Protein AF-W1TZ31-F1 (afdb_monomer)

Organism: NCBI:txid1403946

Secondary structure (DSSP, 8-state):
-HHHHHHHHHHHHHHHHHHTT--SEEETTT-SBPPHHHHHHHHHHHTT-TTS----SEEEPPHHHHHHHHHHHHHHHHHHHHHHHHHHHHHHHHHHHHHHHHHHHHHHHHHHHHHHHHHHHHHHHHHHHHHHHHHHHHHHHHHHHHHHHHHHHHHHHHHHHHHHHHHHHHHHHHHHHHHHH---EE-SSSEE--HHHHHHHHHHHHHHHHHHHHHHHHHHHHHHHHHHHHHHHHHHHHHHHHHHHHHHHHHHHHHHHHHHHHHHHHHHHHHHHHHHHS-HHHHHHHHHHHHHHHHHHHHHHHTTS-------

Radius of gyration: 62.82 Å; Cα contacts (8 Å, |Δi|>4): 66; chains: 1; bounding box: 145×51×184 Å

Foldseek 3Di:
DVVVVVVVVLVVLVVVLVVVVQAQKAFPVVRGRDDPVLVVCCVVVVVVPVPDPDDRRMDGDDPVSSVVVVVVVVVVVVVVVVVVVVVVVVVVVVVVVVVVVVVVVVVVVVVVVVVVVVVVVVVVVVVVVVVVVVVVVVVVVVVVVVVVVVVVVVVVVVVVVVVVVVVLVVLVVVLVVCVVPDPFDDDPPDGDDDVVSVVSVVVSVVVVVVVVVVVVVVVVVVVVVVVVVVVVVVVVVVVVVVVVVVVVVVVVVVVVVVVVVVVVVVVVVVVVVVCVVAPPVNVVVVVVVVVVVVVVVVVVVVVPPPPPDDDD

Solvent-accessible surface area (backbone atoms only — not comparable to full-atom values): 17233 Å² total; per-residue (Å²): 112,68,67,59,54,51,49,55,50,52,53,51,51,51,50,54,42,43,77,72,64,36,58,67,37,23,24,67,84,81,71,41,70,50,49,74,68,58,48,50,54,44,61,66,47,52,74,76,43,80,90,51,98,71,84,68,63,56,42,76,44,49,72,68,57,37,50,53,48,48,54,52,51,52,50,50,52,51,53,50,49,54,52,49,51,56,51,49,52,52,50,52,53,52,49,53,49,53,53,50,52,50,50,51,52,52,51,54,51,52,51,52,51,52,52,53,53,53,52,52,52,49,51,53,51,52,54,52,50,50,51,52,50,52,53,49,50,56,51,50,53,49,55,49,52,53,53,51,51,52,51,52,52,51,51,53,54,54,52,54,50,60,53,56,51,52,56,50,51,49,54,51,48,53,54,47,53,51,59,74,67,52,78,61,50,76,62,82,101,44,76,46,77,58,70,66,58,54,51,53,50,52,51,50,50,52,58,48,50,56,50,50,52,53,51,51,54,50,49,51,52,50,51,54,52,50,51,52,50,50,53,52,47,53,53,50,53,54,52,47,55,52,50,52,53,52,49,53,51,52,52,53,49,52,52,50,55,54,50,52,52,51,52,51,50,52,55,47,50,54,48,52,55,45,48,74,76,48,44,73,68,54,53,50,51,48,51,52,50,50,48,53,52,48,52,50,51,52,52,51,55,63,72,64,58,79,78,76,78,84,82,130

Mean predicted aligned error: 20.11 Å

Structure (mmCIF, N/CA/C/O backbone):
data_AF-W1TZ31-F1
#
_entry.id   AF-W1TZ31-F1
#
loop_
_atom_site.group_PDB
_atom_site.id
_atom_site.type_symbol
_atom_site.label_atom_id
_atom_site.label_alt_id
_atom_site.label_comp_id
_atom_site.label_asym_id
_atom_site.label_entity_id
_atom_site.label_seq_id
_atom_site.pdbx_PDB_ins_code
_atom_site.Cartn_x
_atom_site.Cartn_y
_atom_site.Cartn_z
_atom_site.occupancy
_atom_site.B_iso_or_equiv
_atom_site.auth_seq_id
_atom_site.auth_comp_id
_atom_site.auth_asym_id
_atom_site.auth_atom_id
_atom_site.pdbx_PDB_model_num
ATOM 1 N N . VAL A 1 1 ? 47.795 -3.425 -88.143 1.00 58.97 1 VAL A N 1
ATOM 2 C CA . VAL A 1 1 ? 47.412 -4.409 -87.091 1.00 58.97 1 VAL A CA 1
ATOM 3 C C . VAL A 1 1 ? 47.369 -3.773 -85.703 1.00 58.97 1 VAL A C 1
ATOM 5 O O . VAL A 1 1 ? 46.415 -4.048 -84.990 1.00 58.97 1 VAL A O 1
ATOM 8 N N . ALA A 1 2 ? 48.337 -2.927 -85.321 1.00 63.62 2 ALA A N 1
ATOM 9 C CA . ALA A 1 2 ? 48.325 -2.222 -84.031 1.00 63.62 2 ALA A CA 1
ATOM 10 C C . ALA A 1 2 ? 47.106 -1.285 -83.868 1.00 63.62 2 ALA A C 1
ATOM 12 O O . ALA A 1 2 ? 46.327 -1.482 -82.942 1.00 63.62 2 ALA A O 1
ATOM 13 N N . ASP A 1 3 ? 46.848 -0.404 -84.839 1.00 68.69 3 ASP A N 1
ATOM 14 C CA . ASP A 1 3 ? 45.728 0.558 -84.786 1.00 68.69 3 ASP A CA 1
ATOM 15 C C . ASP A 1 3 ? 44.342 -0.101 -84.706 1.00 68.69 3 ASP A C 1
ATOM 17 O O . ASP A 1 3 ? 43.436 0.398 -84.044 1.00 68.69 3 ASP A O 1
ATOM 21 N N . TYR A 1 4 ? 44.169 -1.262 -85.346 1.00 67.75 4 TYR A N 1
ATOM 22 C CA . TYR A 1 4 ? 42.907 -2.006 -85.302 1.00 67.75 4 TYR A CA 1
ATOM 23 C C . TYR A 1 4 ? 42.652 -2.609 -83.915 1.00 67.75 4 TYR A C 1
ATOM 25 O O . TYR A 1 4 ? 41.527 -2.590 -83.423 1.00 67.75 4 TYR A O 1
ATOM 33 N N . LYS A 1 5 ? 43.703 -3.112 -83.254 1.00 71.69 5 LYS A N 1
ATOM 34 C CA . LYS A 1 5 ? 43.605 -3.634 -81.885 1.00 71.69 5 LYS A CA 1
ATOM 35 C C . LYS A 1 5 ? 43.330 -2.518 -80.877 1.00 71.69 5 LYS A C 1
ATOM 37 O O . LYS A 1 5 ? 42.547 -2.720 -79.957 1.00 71.69 5 LYS A O 1
ATOM 42 N N . GLU A 1 6 ? 43.929 -1.346 -81.072 1.00 78.75 6 GLU A N 1
ATOM 43 C CA . GLU A 1 6 ? 43.689 -0.169 -80.232 1.00 78.75 6 GLU A CA 1
ATOM 44 C C . GLU A 1 6 ? 42.254 0.357 -80.381 1.00 78.75 6 GLU A C 1
ATOM 46 O O . GLU A 1 6 ? 41.603 0.663 -79.382 1.00 78.75 6 GLU A O 1
ATOM 51 N N . LYS A 1 7 ? 41.724 0.395 -81.610 1.00 78.25 7 LYS A N 1
ATOM 52 C CA . LYS A 1 7 ? 40.334 0.786 -81.874 1.00 78.25 7 LYS A CA 1
ATOM 53 C C . LYS A 1 7 ? 39.330 -0.178 -81.234 1.00 78.25 7 LYS A C 1
ATOM 55 O O . LYS A 1 7 ? 38.465 0.272 -80.489 1.00 78.25 7 LYS A O 1
ATOM 60 N N . MET A 1 8 ? 39.505 -1.486 -81.440 1.00 75.75 8 MET A N 1
ATOM 61 C CA . MET A 1 8 ? 38.669 -2.516 -80.805 1.00 75.75 8 MET A CA 1
ATOM 62 C C . MET A 1 8 ? 38.723 -2.440 -79.270 1.00 75.75 8 MET A C 1
ATOM 64 O O . MET A 1 8 ? 37.705 -2.612 -78.608 1.00 75.75 8 MET A O 1
ATOM 68 N N . GLY A 1 9 ? 39.896 -2.147 -78.693 1.00 81.81 9 GLY A N 1
ATOM 69 C CA . GLY A 1 9 ? 40.050 -1.965 -77.246 1.00 81.81 9 GLY A CA 1
ATOM 70 C C . GLY A 1 9 ? 39.328 -0.725 -76.707 1.00 81.81 9 GLY A C 1
ATOM 71 O O . GLY A 1 9 ? 38.698 -0.794 -75.655 1.00 81.81 9 GLY A O 1
ATOM 72 N N . ARG A 1 10 ? 39.366 0.399 -77.436 1.00 82.12 10 ARG A N 1
ATOM 73 C CA . ARG A 1 10 ? 38.612 1.614 -77.076 1.00 82.12 10 ARG A CA 1
ATOM 74 C C . ARG A 1 10 ? 37.101 1.412 -77.168 1.00 82.12 10 ARG A C 1
ATOM 76 O O . ARG A 1 10 ? 36.379 1.911 -76.311 1.00 82.12 10 ARG A O 1
ATOM 83 N N . GLU A 1 11 ? 36.629 0.696 -78.185 1.00 82.69 11 GLU A N 1
ATOM 84 C CA . GLU A 1 11 ? 35.207 0.372 -78.351 1.00 82.69 11 GLU A CA 1
ATOM 85 C C . GLU A 1 11 ? 34.705 -0.545 -77.227 1.00 82.69 11 GLU A C 1
ATOM 87 O O . GLU A 1 11 ? 33.665 -0.261 -76.637 1.00 82.69 11 GLU A O 1
ATOM 92 N N . ALA A 1 12 ? 35.482 -1.569 -76.854 1.00 86.38 12 ALA A N 1
ATOM 93 C CA . ALA A 1 12 ? 35.160 -2.440 -75.722 1.00 86.38 12 ALA A CA 1
ATOM 94 C C . ALA A 1 12 ? 35.088 -1.668 -74.390 1.00 86.38 12 ALA A C 1
ATOM 96 O O . ALA A 1 12 ? 34.109 -1.797 -73.661 1.00 86.38 12 ALA A O 1
ATOM 97 N N . LEU A 1 13 ? 36.070 -0.803 -74.104 1.00 86.19 13 LEU A N 1
ATOM 98 C CA . LEU A 1 13 ? 36.073 0.035 -72.895 1.00 86.19 13 LEU A CA 1
ATOM 99 C C . LEU A 1 13 ? 34.903 1.027 -72.853 1.00 86.19 13 LEU A C 1
ATOM 101 O O . LEU A 1 13 ? 34.319 1.256 -71.797 1.00 86.19 13 LEU A O 1
ATOM 105 N N . ASN A 1 14 ? 34.543 1.619 -73.995 1.00 86.69 14 ASN A N 1
ATOM 106 C CA . ASN A 1 14 ? 33.366 2.484 -74.081 1.00 86.69 14 ASN A CA 1
ATOM 107 C C . ASN A 1 14 ? 32.078 1.719 -73.755 1.00 86.69 14 ASN A C 1
ATOM 109 O O . ASN A 1 14 ? 31.213 2.271 -73.074 1.00 86.69 14 ASN A O 1
ATOM 113 N N . GLN A 1 15 ? 31.959 0.474 -74.224 1.00 87.31 15 GLN A N 1
ATOM 114 C CA . GLN A 1 15 ? 30.797 -0.362 -73.941 1.00 87.31 15 GLN A CA 1
ATOM 115 C C . GLN A 1 15 ? 30.715 -0.732 -72.455 1.00 87.31 15 GLN A C 1
ATOM 117 O O . GLN A 1 15 ? 29.661 -0.564 -71.854 1.00 87.31 15 GLN A O 1
ATOM 122 N N . GLU A 1 16 ? 31.827 -1.124 -71.831 1.00 89.50 16 GLU A N 1
ATOM 123 C CA . GLU A 1 16 ? 31.856 -1.413 -70.390 1.00 89.50 16 GLU A CA 1
ATOM 124 C C . GLU A 1 16 ? 31.465 -0.190 -69.544 1.00 89.50 16 GLU A C 1
ATOM 126 O O . GLU A 1 16 ? 30.699 -0.307 -68.590 1.00 89.50 16 GLU A O 1
ATOM 131 N N . LEU A 1 17 ? 31.940 1.010 -69.901 1.00 88.19 17 LEU A N 1
ATOM 132 C CA . LEU A 1 17 ? 31.561 2.239 -69.196 1.00 88.19 17 LEU A CA 1
ATOM 133 C C . LEU A 1 17 ? 30.071 2.565 -69.360 1.00 88.19 17 LEU A C 1
ATOM 135 O O . LEU A 1 17 ? 29.445 3.024 -68.406 1.00 88.19 17 LEU A O 1
ATOM 139 N N . LEU A 1 18 ? 29.497 2.332 -70.544 1.00 88.69 18 LEU A N 1
ATOM 140 C CA . LEU A 1 18 ? 28.055 2.471 -70.776 1.00 88.69 18 LEU A CA 1
ATOM 141 C C . LEU A 1 18 ? 27.247 1.499 -69.912 1.00 88.69 18 LEU A C 1
ATOM 143 O O . LEU A 1 18 ? 26.258 1.914 -69.310 1.00 88.69 18 LEU A O 1
ATOM 147 N N . ASP A 1 19 ? 27.687 0.246 -69.812 1.00 89.75 19 ASP A N 1
ATOM 148 C CA . ASP A 1 19 ? 27.030 -0.781 -68.997 1.00 89.75 19 ASP A CA 1
ATOM 149 C C . ASP A 1 19 ? 27.089 -0.440 -67.494 1.00 89.75 19 ASP A C 1
ATOM 151 O O . ASP A 1 19 ? 26.175 -0.766 -66.737 1.00 89.75 19 ASP A O 1
ATOM 155 N N . LEU A 1 20 ? 28.125 0.292 -67.064 1.00 86.25 20 LEU A N 1
ATOM 156 C CA . LEU A 1 20 ? 28.245 0.876 -65.720 1.00 86.25 20 LEU A CA 1
ATOM 157 C C . LEU A 1 20 ? 27.413 2.159 -65.522 1.00 86.25 20 LEU A C 1
ATOM 159 O O . LEU A 1 20 ? 27.470 2.772 -64.455 1.00 86.25 20 LEU A O 1
ATOM 163 N N . GLY A 1 21 ? 26.642 2.576 -66.528 1.00 87.94 21 GLY A N 1
ATOM 164 C CA . GLY A 1 21 ? 25.752 3.735 -66.470 1.00 87.94 21 GLY A CA 1
ATOM 165 C C . GLY A 1 21 ? 26.397 5.065 -66.864 1.00 87.94 21 GLY A C 1
ATOM 166 O O . GLY A 1 21 ? 25.789 6.113 -66.639 1.00 87.94 21 GLY A O 1
ATOM 167 N N . ALA A 1 22 ? 27.600 5.063 -67.453 1.00 90.62 22 ALA A N 1
ATOM 168 C CA . ALA A 1 22 ? 28.222 6.296 -67.928 1.00 90.62 22 ALA A CA 1
ATOM 169 C C . ALA A 1 22 ? 27.392 6.947 -69.049 1.00 90.62 22 ALA A C 1
ATOM 171 O O . ALA A 1 22 ? 26.835 6.255 -69.906 1.00 90.62 22 ALA A O 1
ATOM 172 N N . PRO A 1 23 ? 27.335 8.287 -69.108 1.00 91.50 23 PRO A N 1
ATOM 173 C CA . PRO A 1 23 ? 26.461 8.992 -70.033 1.00 91.50 23 PRO A CA 1
ATOM 174 C C . PRO A 1 23 ? 26.853 8.740 -71.486 1.00 91.50 23 PRO A C 1
ATOM 176 O O . PRO A 1 23 ? 28.010 8.907 -71.874 1.00 91.50 23 PRO A O 1
ATOM 179 N N . LYS A 1 24 ? 25.868 8.358 -72.308 1.00 89.12 24 LYS A N 1
ATOM 180 C CA . LYS A 1 24 ? 26.063 8.139 -73.747 1.00 89.12 24 LYS A CA 1
ATOM 181 C C . LYS A 1 24 ? 26.303 9.447 -74.501 1.00 89.12 24 LYS A C 1
ATOM 183 O O . LYS A 1 24 ? 27.185 9.510 -75.359 1.00 89.12 24 LYS A O 1
ATOM 188 N N . TYR A 1 25 ? 25.556 10.484 -74.135 1.00 90.12 25 TYR A N 1
ATOM 189 C CA . TYR A 1 25 ? 25.618 11.803 -74.750 1.00 90.12 25 TYR A CA 1
ATOM 190 C C . TYR A 1 25 ? 26.054 12.870 -73.745 1.00 90.12 25 TYR A C 1
ATOM 192 O O . TYR A 1 25 ? 25.809 12.773 -72.540 1.00 90.12 25 TYR A O 1
ATOM 200 N N . TRP A 1 26 ? 26.706 13.901 -74.264 1.00 89.12 26 TRP A N 1
ATOM 201 C CA . TRP A 1 26 ? 27.300 14.993 -73.513 1.00 89.12 26 TRP A CA 1
ATOM 202 C C . TRP A 1 26 ? 26.866 16.331 -74.097 1.00 89.12 26 TRP A C 1
ATOM 204 O O . TRP A 1 26 ? 26.874 16.513 -75.317 1.00 89.12 26 TRP A O 1
ATOM 214 N N . HIS A 1 27 ? 26.519 17.279 -73.231 1.00 89.88 27 HIS A N 1
ATOM 215 C CA . HIS A 1 27 ? 26.157 18.628 -73.643 1.00 89.88 27 HIS A CA 1
ATOM 216 C C . HIS A 1 27 ? 27.417 19.405 -74.046 1.00 89.88 27 HIS A C 1
ATOM 218 O O . HIS A 1 27 ? 28.366 19.528 -73.267 1.00 89.88 27 HIS A O 1
ATOM 224 N N . THR A 1 28 ? 27.440 19.944 -75.264 1.00 83.06 28 THR A N 1
ATOM 225 C CA . THR A 1 28 ? 28.634 20.575 -75.852 1.00 83.06 28 THR A CA 1
ATOM 226 C C . THR A 1 28 ? 28.984 21.898 -75.175 1.00 83.06 28 THR A C 1
ATOM 228 O O . THR A 1 28 ? 30.152 22.135 -74.870 1.00 83.06 28 THR A O 1
ATOM 231 N N . GLU A 1 29 ? 27.979 22.732 -74.893 1.00 83.25 29 GLU A N 1
ATOM 232 C CA . GLU A 1 29 ? 28.167 24.053 -74.270 1.00 83.25 29 GLU A CA 1
ATOM 233 C C . GLU A 1 29 ? 28.357 23.961 -72.747 1.00 83.25 29 GLU A C 1
ATOM 235 O O . GLU A 1 29 ? 29.351 24.445 -72.212 1.00 83.25 29 GLU A O 1
ATOM 240 N N . GLU A 1 30 ? 27.440 23.285 -72.049 1.00 85.06 30 GLU A N 1
ATOM 241 C CA . GLU A 1 30 ? 27.435 23.184 -70.583 1.00 85.06 30 GLU A CA 1
ATOM 242 C C . GLU A 1 30 ? 28.432 22.160 -70.016 1.00 85.06 30 GLU A C 1
ATOM 244 O O . GLU A 1 30 ? 28.613 22.082 -68.803 1.00 85.06 30 GLU A O 1
ATOM 249 N N . ARG A 1 31 ? 29.101 21.383 -70.882 1.00 84.81 31 ARG A N 1
ATOM 250 C CA . ARG A 1 31 ? 30.130 20.392 -70.519 1.00 84.81 31 ARG A CA 1
ATOM 251 C C . ARG A 1 31 ? 29.701 19.456 -69.380 1.00 84.81 31 ARG A C 1
ATOM 253 O O . ARG A 1 31 ? 30.468 19.208 -68.450 1.00 84.81 31 ARG A O 1
ATOM 260 N N . ARG A 1 32 ? 28.490 18.917 -69.484 1.00 88.31 32 ARG A N 1
ATOM 261 C CA . ARG A 1 32 ? 27.893 17.979 -68.525 1.00 88.31 32 ARG A CA 1
ATOM 262 C C . ARG A 1 32 ? 27.233 16.798 -69.247 1.00 88.31 32 ARG A C 1
ATOM 264 O O . ARG A 1 32 ? 26.979 16.902 -70.452 1.00 88.31 32 ARG A O 1
ATOM 271 N N . PRO A 1 33 ? 26.887 15.713 -68.534 1.00 90.06 33 PRO A N 1
ATOM 272 C CA . PRO A 1 33 ? 26.008 14.680 -69.072 1.00 90.06 33 PRO A CA 1
ATOM 273 C C . PRO A 1 33 ? 24.708 15.282 -69.626 1.00 90.06 33 PRO A C 1
ATOM 275 O O . PRO A 1 33 ? 24.128 16.185 -69.009 1.00 90.06 33 PRO A O 1
ATOM 278 N N . ALA A 1 34 ? 24.254 14.794 -70.782 1.00 88.19 34 ALA A N 1
ATOM 279 C CA . ALA A 1 34 ? 22.952 15.178 -71.322 1.00 88.19 34 ALA A CA 1
ATOM 280 C C . ALA A 1 34 ? 21.826 14.603 -70.444 1.00 88.19 34 ALA A C 1
ATOM 282 O O . ALA A 1 34 ? 21.916 13.478 -69.949 1.00 88.19 34 ALA A O 1
ATOM 283 N N . THR A 1 35 ? 20.774 15.385 -70.229 1.00 86.88 35 THR A N 1
ATOM 284 C CA . THR A 1 35 ? 19.583 14.940 -69.497 1.00 86.88 35 THR A CA 1
ATOM 285 C C . THR A 1 35 ? 18.720 14.030 -70.363 1.00 86.88 35 THR A C 1
ATOM 287 O O . THR A 1 35 ? 18.784 14.074 -71.587 1.00 86.88 35 THR A O 1
ATOM 290 N N . ILE A 1 36 ? 17.857 13.235 -69.728 1.00 84.12 36 ILE A N 1
ATOM 291 C CA . ILE A 1 36 ? 16.953 12.308 -70.427 1.00 84.12 36 ILE A CA 1
ATOM 292 C C . ILE A 1 36 ? 16.077 13.042 -71.461 1.00 84.12 36 ILE A C 1
ATOM 294 O O . ILE A 1 36 ? 15.882 12.530 -72.555 1.00 84.12 36 ILE A O 1
ATOM 298 N N . SER A 1 37 ? 15.612 14.260 -71.151 1.00 82.25 37 SER A N 1
ATOM 299 C CA . SER A 1 37 ? 14.816 15.071 -72.086 1.00 82.25 37 SER A CA 1
ATOM 300 C C . SER A 1 37 ? 15.634 15.540 -73.294 1.00 82.25 37 SER A C 1
ATOM 302 O O . SER A 1 37 ? 15.169 15.427 -74.418 1.00 82.25 37 SER A O 1
ATOM 304 N N . GLU A 1 38 ? 16.868 16.013 -73.080 1.00 82.94 38 GLU A N 1
ATOM 305 C CA . GLU A 1 38 ? 17.756 16.456 -74.169 1.00 82.94 38 GLU A CA 1
ATOM 306 C C . GLU A 1 38 ? 18.161 15.295 -75.085 1.00 82.94 38 GLU A C 1
ATOM 308 O O . GLU A 1 38 ? 18.308 15.475 -76.292 1.00 82.94 38 GLU A O 1
ATOM 313 N N . ILE A 1 39 ? 18.349 14.104 -74.509 1.00 83.69 39 ILE A N 1
ATOM 314 C CA . ILE A 1 39 ? 18.660 12.880 -75.253 1.00 83.69 39 ILE A CA 1
ATOM 315 C C . ILE A 1 39 ? 17.475 12.478 -76.129 1.00 83.69 39 ILE A C 1
ATOM 317 O O . ILE A 1 39 ? 17.673 12.190 -77.306 1.00 83.69 39 ILE A O 1
ATOM 321 N N . GLN A 1 40 ? 16.262 12.500 -75.574 1.00 80.62 40 GLN A N 1
ATOM 322 C CA . GLN A 1 40 ? 15.045 12.169 -76.310 1.00 80.62 40 GLN A CA 1
ATOM 323 C C . GLN A 1 40 ? 14.839 13.118 -77.499 1.00 80.62 40 GLN A C 1
ATOM 325 O O . GLN A 1 40 ? 14.673 12.661 -78.626 1.00 80.62 40 GLN A O 1
ATOM 330 N N . ASP A 1 41 ? 14.966 14.430 -77.273 1.00 76.12 41 ASP A N 1
ATOM 331 C CA . ASP A 1 41 ? 14.847 15.441 -78.331 1.00 76.12 41 ASP A CA 1
ATOM 332 C C . ASP A 1 41 ? 15.906 15.249 -79.433 1.00 76.12 41 ASP A C 1
ATOM 334 O O . ASP A 1 41 ? 15.633 15.443 -80.617 1.00 76.12 41 ASP A O 1
ATOM 338 N N . TYR A 1 42 ? 17.125 14.848 -79.066 1.00 76.38 42 TYR A N 1
ATOM 339 C CA . TYR A 1 42 ? 18.204 14.585 -80.017 1.00 76.38 42 TYR A CA 1
ATOM 340 C C . TYR A 1 42 ? 17.986 13.316 -80.845 1.00 76.38 42 TYR A C 1
ATOM 342 O O . TYR A 1 42 ? 18.270 13.325 -82.040 1.00 76.38 42 TYR A O 1
ATOM 350 N N . GLU A 1 43 ? 17.482 12.236 -80.250 1.00 76.00 43 GLU A N 1
ATOM 351 C CA . GLU A 1 43 ? 17.204 10.990 -80.977 1.00 76.00 43 GLU A CA 1
ATOM 352 C C . GLU A 1 43 ? 15.972 11.137 -81.897 1.00 76.00 43 GLU A C 1
ATOM 354 O O . GLU A 1 43 ? 15.988 10.663 -83.040 1.00 76.00 43 GLU A O 1
ATOM 359 N N . ASP A 1 44 ? 14.961 11.894 -81.458 1.00 74.25 44 ASP A N 1
ATOM 360 C CA . ASP A 1 44 ? 13.741 12.167 -82.227 1.00 74.25 44 ASP A CA 1
ATOM 361 C C . ASP A 1 44 ? 13.978 13.155 -83.388 1.00 74.25 44 ASP A C 1
ATOM 363 O O . ASP A 1 44 ? 13.466 12.956 -84.490 1.00 74.25 44 ASP A O 1
ATOM 367 N N . ILE A 1 45 ? 14.781 14.209 -83.186 1.00 66.12 45 ILE A N 1
ATOM 368 C CA . ILE A 1 45 ? 15.059 15.239 -84.211 1.00 66.12 45 ILE A CA 1
ATOM 369 C C . ILE A 1 45 ? 16.273 14.861 -85.075 1.00 66.12 45 ILE A C 1
ATOM 371 O O . ILE A 1 45 ? 16.300 15.145 -86.274 1.00 66.12 45 ILE A O 1
ATOM 375 N N . GLY A 1 46 ? 17.272 14.181 -84.508 1.00 60.38 46 GLY A N 1
ATOM 376 C CA . GLY A 1 46 ? 18.486 13.757 -85.213 1.00 60.38 46 GLY A CA 1
ATOM 377 C C . GLY A 1 46 ? 18.220 12.782 -86.361 1.00 60.38 46 GLY A C 1
ATOM 378 O O . GLY A 1 46 ? 18.940 12.794 -87.357 1.00 60.38 46 GLY A O 1
ATOM 379 N N . SER A 1 47 ? 17.141 11.999 -86.277 1.00 58.47 47 SER A N 1
ATOM 380 C CA . SER A 1 47 ? 16.697 11.104 -87.354 1.00 58.47 47 SER A CA 1
ATOM 381 C C . SER A 1 47 ? 15.999 11.827 -88.521 1.00 58.47 47 SER A C 1
ATOM 383 O O . SER A 1 47 ? 15.967 11.296 -89.630 1.00 58.47 47 SER A O 1
ATOM 385 N N . LEU A 1 48 ? 15.493 13.050 -88.311 1.00 58.19 48 LEU A N 1
ATOM 386 C CA . LEU A 1 48 ? 14.762 13.845 -89.312 1.00 58.19 48 LEU A CA 1
ATOM 387 C C . LEU A 1 48 ? 15.644 14.833 -90.096 1.00 58.19 48 LEU A C 1
ATOM 389 O O . LEU A 1 48 ? 15.254 15.263 -91.180 1.00 58.19 48 LEU A O 1
ATOM 393 N N . PHE A 1 49 ? 16.821 15.192 -89.573 1.00 60.66 49 PHE A N 1
ATOM 394 C CA . PHE A 1 49 ? 17.634 16.317 -90.067 1.00 60.66 49 PHE A CA 1
ATOM 395 C C . PHE A 1 49 ? 19.093 15.956 -90.396 1.00 60.66 49 PHE A C 1
ATOM 397 O O . PHE A 1 49 ? 19.959 16.832 -90.377 1.00 60.66 49 PHE A O 1
ATOM 404 N N . ALA A 1 50 ? 19.366 14.693 -90.743 1.00 55.53 50 ALA A N 1
ATOM 405 C CA . ALA A 1 50 ? 20.714 14.180 -91.030 1.00 55.53 50 ALA A CA 1
ATOM 406 C C . ALA A 1 50 ? 21.502 14.959 -92.115 1.00 55.53 50 ALA A C 1
ATOM 408 O O . ALA A 1 50 ? 22.728 14.924 -92.094 1.00 55.53 50 ALA A O 1
ATOM 409 N N . ASP A 1 51 ? 20.815 15.693 -93.004 1.00 51.94 51 ASP A N 1
ATOM 410 C CA . ASP A 1 51 ? 21.398 16.468 -94.119 1.00 51.94 51 ASP A CA 1
ATOM 411 C C . ASP A 1 51 ? 21.288 18.005 -93.956 1.00 51.94 51 ASP A C 1
ATOM 413 O O . ASP A 1 51 ? 21.437 18.750 -94.926 1.00 51.94 51 ASP A O 1
ATOM 417 N N . SER A 1 52 ? 21.014 18.521 -92.751 1.00 52.59 52 SER A N 1
ATOM 418 C CA . SER A 1 52 ? 20.926 19.975 -92.509 1.00 52.59 52 SER A CA 1
ATOM 419 C C . SER A 1 52 ? 21.934 20.468 -91.468 1.00 52.59 52 SER A C 1
ATOM 421 O O . SER A 1 52 ? 22.221 19.757 -90.508 1.00 52.59 52 SER A O 1
ATOM 423 N N . ASP A 1 53 ? 22.433 21.702 -91.639 1.00 52.72 53 ASP A N 1
ATOM 424 C CA . ASP A 1 53 ? 23.365 22.418 -90.741 1.00 52.72 53 ASP A CA 1
ATOM 425 C C . ASP A 1 53 ? 22.713 22.807 -89.391 1.00 52.72 53 ASP A C 1
ATOM 427 O O . ASP A 1 53 ? 22.779 23.949 -88.927 1.00 52.72 53 ASP A O 1
ATOM 431 N N . VAL A 1 54 ? 22.028 21.867 -88.744 1.00 56.19 54 VAL A N 1
ATOM 432 C CA . VAL A 1 54 ? 21.479 22.041 -87.401 1.00 56.19 54 VAL A CA 1
ATOM 433 C C . VAL A 1 54 ? 22.583 21.706 -86.404 1.00 56.19 54 VAL A C 1
ATOM 435 O O . VAL A 1 54 ? 22.980 20.554 -86.232 1.00 56.19 54 VAL A O 1
ATOM 438 N N . THR A 1 55 ? 23.101 22.726 -85.723 1.00 59.19 55 THR A N 1
ATOM 439 C CA . THR A 1 55 ? 24.060 22.539 -84.632 1.00 59.19 55 THR A CA 1
ATOM 440 C C . THR A 1 55 ? 23.349 21.931 -83.428 1.00 59.19 55 THR A C 1
ATOM 442 O O . THR A 1 55 ? 22.668 22.631 -82.675 1.00 59.19 55 THR A O 1
ATOM 445 N N . PHE A 1 56 ? 23.500 20.623 -83.237 1.00 67.06 56 PHE A N 1
ATOM 446 C CA . PHE A 1 56 ? 23.003 19.954 -82.042 1.00 67.06 56 PHE A CA 1
ATOM 447 C C . PHE A 1 56 ? 23.814 20.369 -80.809 1.00 67.06 56 PHE A C 1
ATOM 449 O O . PHE A 1 56 ? 25.046 20.406 -80.819 1.00 67.06 56 PHE A O 1
ATOM 456 N N . LYS A 1 57 ? 23.105 20.667 -79.717 1.00 79.75 57 LYS A N 1
ATOM 457 C CA . LYS A 1 57 ? 23.702 21.055 -78.427 1.00 79.75 57 LYS A CA 1
ATOM 458 C C . LYS A 1 57 ? 24.280 19.877 -77.642 1.00 79.75 57 LYS A C 1
ATOM 460 O O . LYS A 1 57 ? 24.918 20.072 -76.609 1.00 79.75 57 LYS A O 1
ATOM 465 N N . ILE A 1 58 ? 24.077 18.655 -78.127 1.00 84.00 58 ILE A N 1
ATOM 466 C CA . ILE A 1 58 ? 24.626 17.441 -77.533 1.00 84.00 58 ILE A CA 1
ATOM 467 C C . ILE A 1 58 ? 25.390 16.632 -78.582 1.00 84.00 58 ILE A C 1
ATOM 469 O O . ILE A 1 58 ? 25.110 16.714 -79.777 1.00 84.00 58 ILE A O 1
ATOM 473 N N . ARG A 1 59 ? 26.373 15.859 -78.124 1.00 85.88 59 ARG A N 1
ATOM 474 C CA . ARG A 1 59 ? 27.171 14.933 -78.940 1.00 85.88 59 ARG A CA 1
ATOM 475 C C . ARG A 1 59 ? 27.438 13.644 -78.178 1.00 85.88 59 ARG A C 1
ATOM 477 O O . ARG A 1 59 ? 27.214 13.592 -76.972 1.00 85.88 59 ARG A O 1
ATOM 484 N N . GLU A 1 60 ? 27.991 12.629 -78.834 1.00 85.44 60 GLU A N 1
ATOM 485 C CA . GLU A 1 60 ? 28.505 11.461 -78.114 1.00 85.44 60 GLU A CA 1
ATOM 486 C C . GLU A 1 60 ? 29.605 11.864 -77.119 1.00 85.44 60 GLU A C 1
ATOM 488 O O . GLU A 1 60 ? 30.495 12.675 -77.416 1.00 85.44 60 GLU A O 1
ATOM 493 N N . ALA A 1 61 ? 29.519 11.310 -75.909 1.00 86.69 61 ALA A N 1
ATOM 494 C CA . ALA A 1 61 ? 30.507 11.538 -74.867 1.00 86.69 61 ALA A CA 1
ATOM 495 C C . ALA A 1 61 ? 31.831 10.861 -75.239 1.00 86.69 61 ALA A C 1
ATOM 497 O O . ALA A 1 61 ? 31.863 9.673 -75.584 1.00 86.69 61 ALA A O 1
ATOM 498 N N . THR A 1 62 ? 32.932 11.604 -75.127 1.00 88.62 62 THR A N 1
ATOM 499 C CA . THR A 1 62 ? 34.272 11.046 -75.334 1.00 88.62 62 THR A CA 1
ATOM 500 C C . THR A 1 62 ? 34.648 10.101 -74.193 1.00 88.62 62 THR A C 1
ATOM 502 O O . THR A 1 62 ? 34.131 10.210 -73.080 1.00 88.62 62 THR A O 1
ATOM 505 N N . LEU A 1 63 ? 35.593 9.191 -74.448 1.00 86.88 63 LEU A N 1
ATOM 506 C CA . LEU A 1 63 ? 36.098 8.261 -73.433 1.00 86.88 63 LEU A CA 1
ATOM 507 C C . LEU A 1 63 ? 36.633 9.004 -72.188 1.00 86.88 63 LEU A C 1
ATOM 509 O O . LEU A 1 63 ? 36.358 8.607 -71.062 1.00 86.88 63 LEU A O 1
ATOM 513 N N . GLU A 1 64 ? 37.320 10.132 -72.387 1.00 88.50 64 GLU A N 1
ATOM 514 C CA . GLU A 1 64 ? 37.825 10.998 -71.311 1.00 88.50 64 GLU A CA 1
ATOM 515 C C . GLU A 1 64 ? 36.695 11.603 -70.457 1.00 88.50 64 GLU A C 1
ATOM 517 O O . GLU A 1 64 ? 36.792 11.659 -69.234 1.00 88.50 64 GLU A O 1
ATOM 522 N N . GLU A 1 65 ? 35.598 12.045 -71.079 1.00 89.62 65 GLU A N 1
ATOM 523 C CA . GLU A 1 65 ? 34.435 12.582 -70.357 1.00 89.62 65 GLU A CA 1
ATOM 524 C C . GLU A 1 65 ? 33.716 11.504 -69.548 1.00 89.62 65 GLU A C 1
ATOM 526 O O . GLU A 1 65 ? 33.265 11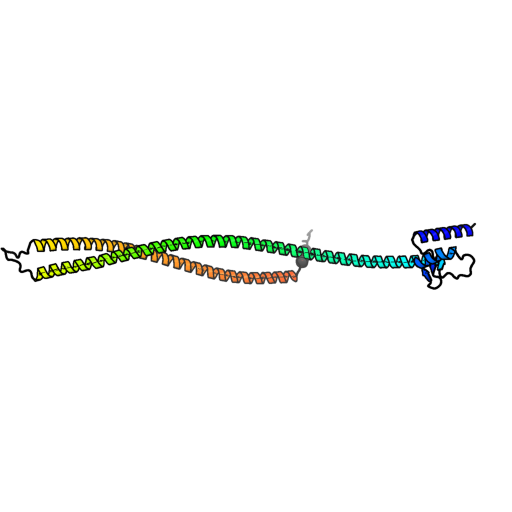.772 -68.436 1.00 89.62 65 GLU A O 1
ATOM 531 N N . ARG A 1 66 ? 33.668 10.273 -70.066 1.00 90.06 66 ARG A N 1
ATOM 532 C CA . ARG A 1 66 ? 33.116 9.118 -69.346 1.00 90.06 66 ARG A CA 1
ATOM 533 C C . ARG A 1 66 ? 33.977 8.738 -68.145 1.00 90.06 66 ARG A C 1
ATOM 535 O O . ARG A 1 66 ? 33.421 8.468 -67.086 1.00 90.06 66 ARG A O 1
ATOM 542 N N . PHE A 1 67 ? 35.305 8.777 -68.271 1.00 89.56 67 PHE A N 1
ATOM 543 C CA . PHE A 1 67 ? 36.205 8.562 -67.132 1.00 89.56 67 PHE A CA 1
ATOM 544 C C . PHE A 1 67 ? 36.084 9.667 -66.081 1.00 89.56 67 PHE A C 1
ATOM 546 O O . PHE A 1 67 ? 35.969 9.365 -64.897 1.00 89.56 67 PHE A O 1
ATOM 553 N N . LYS A 1 68 ? 36.003 10.938 -66.495 1.00 90.00 68 LYS A N 1
ATOM 554 C CA . LYS A 1 68 ? 35.747 12.048 -65.562 1.00 90.00 68 LYS A CA 1
ATOM 555 C C . LYS A 1 68 ? 34.416 11.895 -64.839 1.00 90.00 68 LYS A C 1
ATOM 557 O O . LYS A 1 68 ? 34.359 12.090 -63.629 1.00 90.00 68 LYS A O 1
ATOM 562 N N . TRP A 1 69 ? 33.361 11.522 -65.563 1.00 92.56 69 TRP A N 1
ATOM 563 C CA . TRP A 1 69 ? 32.068 11.223 -64.956 1.00 92.56 69 TRP A CA 1
ATOM 564 C C . TRP A 1 69 ? 32.174 10.070 -63.956 1.00 92.56 69 TRP A C 1
ATOM 566 O O . TRP A 1 69 ? 31.650 10.191 -62.854 1.00 92.56 69 TRP A O 1
ATOM 576 N N . LEU A 1 70 ? 32.889 8.995 -64.302 1.00 90.88 70 LEU A N 1
ATOM 577 C CA . LEU A 1 70 ? 33.088 7.845 -63.421 1.00 90.88 70 LEU A CA 1
ATOM 578 C C . LEU A 1 70 ? 33.802 8.245 -62.124 1.00 90.88 70 LEU A C 1
ATOM 580 O O . LEU A 1 70 ? 33.377 7.836 -61.045 1.00 90.88 70 LEU A O 1
ATOM 584 N N . ASP A 1 71 ? 34.848 9.066 -62.211 1.00 91.75 71 ASP A N 1
ATOM 585 C CA . ASP A 1 71 ? 35.576 9.556 -61.039 1.00 91.75 71 ASP A CA 1
ATOM 586 C C . ASP A 1 71 ? 34.693 10.437 -60.147 1.00 91.75 71 ASP A C 1
ATOM 588 O O . ASP A 1 71 ? 34.673 10.258 -58.926 1.00 91.75 71 ASP A O 1
ATOM 592 N N . THR A 1 72 ? 33.927 11.364 -60.732 1.00 91.69 72 THR A N 1
ATOM 593 C CA . THR A 1 72 ? 32.971 12.193 -59.981 1.00 91.69 72 THR A CA 1
ATOM 594 C C . THR A 1 72 ? 31.889 11.333 -59.334 1.00 91.69 72 THR A C 1
ATOM 596 O O . THR A 1 72 ? 31.691 11.420 -58.126 1.00 91.69 72 THR A O 1
ATOM 599 N N . HIS A 1 73 ? 31.264 10.434 -60.093 1.00 91.06 73 HIS A N 1
ATOM 600 C CA . HIS A 1 73 ? 30.196 9.567 -59.604 1.00 91.06 73 HIS A CA 1
ATOM 601 C C . HIS A 1 73 ? 30.678 8.632 -58.487 1.00 91.06 73 HIS A C 1
ATOM 603 O O . HIS A 1 73 ? 30.003 8.462 -57.473 1.00 91.06 73 HIS A O 1
ATOM 609 N N . ARG A 1 74 ? 31.891 8.080 -58.612 1.00 93.12 74 ARG A N 1
ATOM 610 C CA . ARG A 1 74 ? 32.529 7.283 -57.557 1.00 93.12 74 ARG A CA 1
ATOM 611 C C . ARG A 1 74 ? 32.770 8.102 -56.289 1.00 93.12 74 ARG A C 1
ATOM 613 O O . ARG A 1 74 ? 32.582 7.584 -55.188 1.00 93.12 74 ARG A O 1
ATOM 620 N N . ASN A 1 75 ? 33.213 9.351 -56.425 1.00 94.44 75 ASN A N 1
ATOM 621 C CA . ASN A 1 75 ? 33.431 10.237 -55.282 1.00 94.44 75 ASN A CA 1
ATOM 622 C C . ASN A 1 75 ? 32.111 10.624 -54.602 1.00 94.44 75 ASN A C 1
ATOM 624 O O . ASN A 1 75 ? 32.049 10.605 -53.372 1.00 94.44 75 ASN A O 1
ATOM 628 N N . ASP A 1 76 ? 31.060 10.890 -55.377 1.00 94.19 76 ASP A N 1
ATOM 629 C CA . ASP A 1 76 ? 29.723 11.191 -54.861 1.00 94.19 76 ASP A CA 1
ATOM 630 C C . ASP A 1 76 ? 29.135 9.992 -54.110 1.00 94.19 76 ASP A C 1
ATOM 632 O O . ASP A 1 76 ? 28.724 10.137 -52.960 1.00 94.19 76 ASP A O 1
ATOM 636 N N . LEU A 1 77 ? 29.210 8.787 -54.689 1.00 94.81 77 LEU A N 1
ATOM 637 C CA . LEU A 1 77 ? 28.793 7.546 -54.026 1.00 94.81 77 LEU A CA 1
ATOM 638 C C . LEU A 1 77 ? 29.562 7.304 -52.726 1.00 94.81 77 LEU A C 1
ATOM 640 O O . LEU A 1 77 ? 28.982 6.898 -51.722 1.00 94.81 77 LEU A O 1
ATOM 644 N N . ARG A 1 78 ? 30.870 7.577 -52.711 1.00 96.06 78 ARG A N 1
ATOM 645 C CA . ARG A 1 78 ? 31.676 7.476 -51.489 1.00 96.06 78 ARG A CA 1
ATOM 646 C C . ARG A 1 78 ? 31.220 8.482 -50.430 1.00 96.06 78 ARG A C 1
ATOM 648 O O . ARG A 1 78 ? 31.188 8.141 -49.249 1.00 96.06 78 ARG A O 1
ATOM 655 N N . ALA A 1 79 ? 30.876 9.702 -50.834 1.00 96.25 79 ALA A N 1
ATOM 656 C CA . ALA A 1 79 ? 30.350 10.715 -49.927 1.00 96.25 79 ALA A CA 1
ATOM 657 C C . ALA A 1 79 ? 28.957 10.337 -49.391 1.00 96.25 79 ALA A C 1
ATOM 659 O O . ALA A 1 79 ? 28.696 10.528 -48.204 1.00 96.25 79 ALA A O 1
ATOM 660 N N . ASP A 1 80 ? 28.086 9.770 -50.231 1.00 96.75 80 ASP A N 1
ATOM 661 C CA . ASP A 1 80 ? 26.778 9.244 -49.827 1.00 96.75 80 ASP A CA 1
ATOM 662 C C . ASP A 1 80 ? 26.900 8.073 -48.854 1.00 96.75 80 ASP A C 1
ATOM 664 O O . ASP A 1 80 ? 26.218 8.065 -47.830 1.00 96.75 80 ASP A O 1
ATOM 668 N N . LEU A 1 81 ? 27.810 7.130 -49.113 1.00 96.94 81 LEU A N 1
ATOM 669 C CA . LEU A 1 81 ? 28.102 6.035 -48.187 1.00 96.94 81 LEU A CA 1
ATOM 670 C C . LEU A 1 81 ? 28.564 6.567 -46.828 1.00 96.94 81 LEU A C 1
ATOM 672 O O . LEU A 1 81 ? 28.010 6.163 -45.812 1.00 96.94 81 LEU A O 1
ATOM 676 N N . GLY A 1 82 ? 29.476 7.544 -46.799 1.00 96.44 82 GLY A N 1
ATOM 677 C CA . GLY A 1 82 ? 29.905 8.169 -45.543 1.00 96.44 82 GLY A CA 1
ATOM 678 C C . GLY A 1 82 ? 28.768 8.891 -44.804 1.00 96.44 82 GLY A C 1
ATOM 679 O O . GLY A 1 82 ? 28.688 8.844 -43.576 1.00 96.44 82 GLY A O 1
ATOM 680 N N . ARG A 1 83 ? 27.837 9.529 -45.531 1.00 97.19 83 ARG A N 1
ATOM 681 C CA . ARG A 1 83 ? 26.623 10.111 -44.929 1.00 97.19 83 ARG A CA 1
ATOM 682 C C . ARG A 1 83 ? 25.718 9.034 -44.331 1.00 97.19 83 ARG A C 1
ATOM 684 O O . ARG A 1 83 ? 25.220 9.221 -43.222 1.00 97.19 83 ARG A O 1
ATOM 691 N N . LEU A 1 84 ? 25.502 7.933 -45.050 1.00 97.00 84 LEU A N 1
ATOM 692 C CA . LEU A 1 84 ? 24.673 6.815 -44.597 1.00 97.00 84 LEU A CA 1
ATOM 693 C C . LEU A 1 84 ? 25.277 6.113 -43.380 1.00 97.00 84 LEU A C 1
ATOM 695 O O . LEU A 1 84 ? 24.543 5.830 -42.438 1.00 97.00 84 LEU A O 1
ATOM 699 N N . GLU A 1 85 ? 26.592 5.902 -43.357 1.00 96.75 85 GLU A N 1
ATOM 700 C CA . GLU A 1 85 ? 27.317 5.377 -42.194 1.00 96.75 85 GLU A CA 1
ATOM 701 C C . GLU A 1 85 ? 27.095 6.263 -40.962 1.00 96.75 85 GLU A C 1
ATOM 703 O O . GLU A 1 85 ? 26.707 5.763 -39.908 1.00 96.75 85 GLU A O 1
ATOM 708 N N . GLY A 1 86 ? 27.214 7.588 -41.107 1.00 97.12 86 GLY A N 1
ATOM 709 C CA . GLY A 1 86 ? 26.949 8.519 -40.005 1.00 97.12 86 GLY A CA 1
ATOM 710 C C . GLY A 1 86 ? 25.485 8.542 -39.541 1.00 97.12 86 GLY A C 1
ATOM 711 O O . GLY A 1 86 ? 25.208 8.754 -38.361 1.00 97.12 86 GLY A O 1
ATOM 712 N N . VAL A 1 87 ? 24.519 8.322 -40.441 1.00 97.44 87 VAL A N 1
ATOM 713 C CA . VAL A 1 87 ? 23.101 8.161 -40.061 1.00 97.44 87 VAL A CA 1
ATOM 714 C C . VAL A 1 87 ? 22.881 6.839 -39.326 1.00 97.44 87 VAL A C 1
ATOM 716 O O . VAL A 1 87 ? 22.141 6.811 -38.343 1.00 97.44 87 VAL A O 1
ATOM 719 N N . LEU A 1 88 ? 23.524 5.761 -39.779 1.00 96.94 88 LEU A N 1
ATOM 720 C CA . LEU A 1 88 ? 23.446 4.448 -39.150 1.00 96.94 88 LEU A CA 1
ATOM 721 C C . LEU A 1 88 ? 24.006 4.490 -37.724 1.00 96.94 88 LEU A C 1
ATOM 723 O O . LEU A 1 88 ? 23.346 4.012 -36.807 1.00 96.94 88 LEU A O 1
ATOM 727 N N . GLU A 1 89 ? 25.163 5.119 -37.526 1.00 96.88 89 GLU A N 1
ATOM 728 C CA . GLU A 1 89 ? 25.788 5.286 -36.20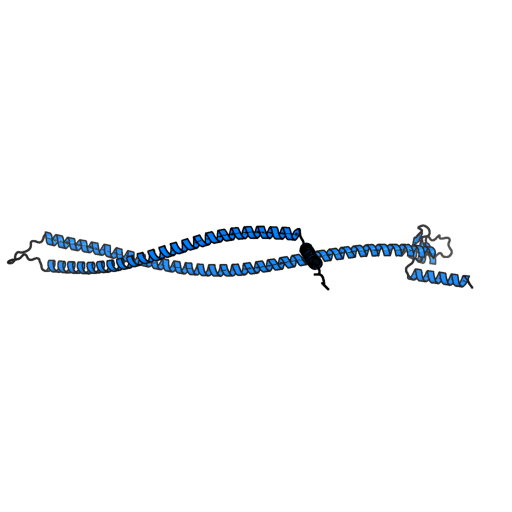9 1.00 96.88 89 GLU A CA 1
ATOM 729 C C . GLU A 1 89 ? 24.877 6.066 -35.251 1.00 96.88 89 GLU A C 1
ATOM 731 O O . GLU A 1 89 ? 24.573 5.590 -34.159 1.00 96.88 89 GLU A O 1
ATOM 736 N N . LYS A 1 90 ? 24.298 7.187 -35.706 1.00 97.31 90 LYS A N 1
ATOM 737 C CA . LYS A 1 90 ? 23.300 7.932 -34.916 1.00 97.31 90 LYS A CA 1
ATOM 738 C C . LYS A 1 90 ? 22.091 7.081 -34.540 1.00 97.31 90 LYS A C 1
ATOM 740 O O . LYS A 1 90 ? 21.576 7.206 -33.432 1.00 97.31 90 LYS A O 1
ATOM 745 N N . LYS A 1 91 ? 21.612 6.232 -35.453 1.00 97.06 91 LYS A N 1
ATOM 746 C CA . LYS A 1 91 ? 20.484 5.338 -35.169 1.00 97.06 91 LYS A CA 1
ATOM 747 C C . LYS A 1 91 ? 20.857 4.265 -34.156 1.00 97.06 91 LYS A C 1
ATOM 749 O O . LYS A 1 91 ? 20.046 3.979 -33.283 1.00 97.06 91 LYS A O 1
ATOM 754 N N . ILE A 1 92 ? 22.065 3.714 -34.233 1.00 97.31 92 ILE A N 1
ATOM 755 C CA . ILE A 1 92 ? 22.585 2.767 -33.240 1.00 97.31 92 ILE A CA 1
ATOM 756 C C . ILE A 1 92 ? 22.632 3.424 -31.853 1.00 97.31 92 ILE A C 1
ATOM 758 O O . ILE A 1 92 ? 22.124 2.840 -30.896 1.00 97.31 92 ILE A O 1
ATOM 762 N N . ASP A 1 93 ? 23.138 4.655 -31.754 1.00 96.81 93 ASP A N 1
ATOM 763 C CA . ASP A 1 93 ? 23.174 5.404 -30.492 1.00 96.81 93 ASP A CA 1
ATOM 764 C C . ASP A 1 93 ? 21.769 5.683 -29.934 1.00 96.81 93 ASP A C 1
ATOM 766 O O . ASP A 1 93 ? 21.529 5.543 -28.733 1.00 96.81 93 ASP A O 1
ATOM 770 N N . GLU A 1 94 ? 20.820 6.070 -30.793 1.00 97.12 94 GLU A N 1
ATOM 771 C CA . GLU A 1 94 ? 19.416 6.262 -30.407 1.00 97.12 94 GLU A CA 1
ATOM 772 C C . GLU A 1 94 ? 18.793 4.965 -29.876 1.00 97.12 94 GLU A C 1
ATOM 774 O O . GLU A 1 94 ? 18.137 4.988 -28.834 1.00 97.12 94 GLU A O 1
ATOM 779 N N . TYR A 1 95 ? 19.029 3.828 -30.539 1.00 95.75 95 TYR A N 1
ATOM 780 C CA . TYR A 1 95 ? 18.556 2.529 -30.060 1.00 95.75 95 TYR A CA 1
ATOM 781 C C . TYR A 1 95 ? 19.181 2.152 -28.714 1.00 95.75 95 TYR A C 1
ATOM 783 O O . TYR A 1 95 ? 18.457 1.696 -27.833 1.00 95.75 95 TYR A O 1
ATOM 791 N N . GLY A 1 96 ? 20.480 2.397 -28.516 1.00 96.62 96 GLY A N 1
ATOM 792 C CA . GLY A 1 96 ? 21.147 2.142 -27.236 1.00 96.62 96 GLY A CA 1
ATOM 793 C C . GLY A 1 96 ? 20.570 2.967 -26.079 1.00 96.62 96 GLY A C 1
ATOM 794 O O . GLY A 1 96 ? 20.401 2.454 -24.971 1.00 96.62 96 GLY A O 1
ATOM 795 N N . LYS A 1 97 ? 20.195 4.227 -26.338 1.00 97.00 97 LYS A N 1
ATOM 796 C CA . LYS A 1 97 ? 19.498 5.073 -25.352 1.00 97.00 97 LYS A CA 1
ATOM 797 C C . LYS A 1 97 ? 18.111 4.537 -25.024 1.00 97.00 97 LYS A C 1
ATOM 799 O O . LYS A 1 97 ? 17.780 4.409 -23.852 1.00 97.00 97 LYS A O 1
ATOM 804 N N . ILE A 1 98 ? 17.326 4.190 -26.044 1.00 97.12 98 ILE A N 1
ATOM 805 C CA . ILE A 1 98 ? 15.977 3.638 -25.858 1.00 97.12 98 ILE A CA 1
ATOM 806 C C . ILE A 1 98 ? 16.029 2.332 -25.057 1.00 97.12 98 ILE A C 1
ATOM 808 O O . ILE A 1 98 ? 15.193 2.129 -24.182 1.00 97.12 98 ILE A O 1
ATOM 812 N N . ASP A 1 99 ? 17.004 1.465 -25.327 1.00 96.12 99 ASP A N 1
ATOM 813 C CA . ASP A 1 99 ? 17.175 0.195 -24.614 1.00 96.12 99 ASP A CA 1
ATOM 814 C C . ASP A 1 99 ? 17.545 0.403 -23.134 1.00 96.12 99 ASP A C 1
ATOM 816 O O . ASP A 1 99 ? 16.984 -0.241 -22.241 1.00 96.12 99 ASP A O 1
ATOM 820 N N . SER A 1 100 ? 18.417 1.378 -22.859 1.00 95.25 100 SER A N 1
ATOM 821 C CA . SER A 1 100 ? 18.769 1.782 -21.491 1.00 95.25 100 SER A CA 1
ATOM 822 C C . SER A 1 100 ? 17.555 2.351 -20.745 1.00 95.25 100 SER A C 1
ATOM 824 O O . SER A 1 100 ? 17.228 1.883 -19.656 1.00 95.25 100 SER A O 1
ATOM 826 N N . GLU A 1 101 ? 16.818 3.285 -21.359 1.00 97.19 101 GLU A N 1
ATOM 827 C CA . GLU A 1 101 ? 15.594 3.860 -20.779 1.00 97.19 101 GLU A CA 1
ATOM 828 C C . GLU A 1 101 ? 14.504 2.801 -20.552 1.00 97.19 101 GLU A C 1
ATOM 830 O O . GLU A 1 101 ? 13.785 2.835 -19.551 1.00 97.19 101 GLU A O 1
ATOM 835 N N . ALA A 1 102 ? 14.353 1.848 -21.475 1.00 96.31 102 ALA A N 1
ATOM 836 C CA . ALA A 1 102 ? 13.404 0.751 -21.324 1.00 96.31 102 ALA A CA 1
ATOM 837 C C . ALA A 1 102 ? 13.775 -0.141 -20.132 1.00 96.31 102 ALA A C 1
ATOM 839 O O . ALA A 1 102 ? 12.895 -0.527 -19.361 1.00 96.31 102 ALA A O 1
ATOM 840 N N . SER A 1 103 ? 15.065 -0.423 -19.950 1.00 95.44 103 SER A N 1
ATOM 841 C CA . SER A 1 103 ? 15.570 -1.207 -18.821 1.00 95.44 103 SER A CA 1
ATOM 842 C C . SER A 1 103 ? 15.342 -0.502 -17.480 1.00 95.44 103 SER A C 1
ATOM 844 O O . SER A 1 103 ? 14.869 -1.133 -16.533 1.00 95.44 103 SER A O 1
ATOM 846 N N . GLU A 1 104 ? 15.592 0.808 -17.406 1.00 96.50 104 GLU A N 1
ATOM 847 C CA . GLU A 1 104 ? 15.306 1.619 -16.213 1.00 96.50 104 GLU A CA 1
ATOM 848 C C . GLU A 1 104 ? 13.813 1.594 -15.866 1.00 96.50 104 GLU A C 1
ATOM 850 O O . GLU A 1 104 ? 13.441 1.241 -14.745 1.00 96.50 104 GLU A O 1
ATOM 855 N N . ARG A 1 105 ? 12.936 1.845 -16.847 1.00 96.44 105 ARG A N 1
ATOM 856 C CA . ARG A 1 105 ? 11.478 1.800 -16.641 1.00 96.44 105 ARG A CA 1
ATOM 857 C C . ARG A 1 105 ? 10.984 0.425 -16.199 1.00 96.44 105 ARG A C 1
ATOM 859 O O . ARG A 1 105 ? 10.060 0.335 -15.393 1.00 96.44 105 ARG A O 1
ATOM 866 N N . LEU A 1 106 ? 11.570 -0.657 -16.713 1.00 96.38 106 LEU A N 1
ATOM 867 C CA . LEU A 1 106 ? 11.238 -2.015 -16.271 1.00 96.38 106 LEU A CA 1
ATOM 868 C C . LEU A 1 106 ? 11.655 -2.254 -14.813 1.00 96.38 106 LEU A C 1
ATOM 870 O O . LEU A 1 106 ? 10.909 -2.898 -14.070 1.00 96.38 106 LEU A O 1
ATOM 874 N N . SER A 1 107 ? 12.796 -1.707 -14.388 1.00 95.19 107 SER A N 1
ATOM 875 C CA . SER A 1 107 ? 13.235 -1.758 -12.990 1.00 95.19 107 SER A CA 1
ATOM 876 C C . SER A 1 107 ? 12.284 -0.983 -12.073 1.00 95.19 107 SER A C 1
ATOM 878 O O . SER A 1 107 ? 11.820 -1.530 -11.072 1.00 95.19 107 SER A O 1
ATOM 880 N N . GLU A 1 108 ? 11.912 0.245 -12.448 1.00 97.31 108 GLU A N 1
ATOM 881 C CA . GLU A 1 108 ? 10.943 1.064 -11.704 1.00 97.31 108 GLU A CA 1
ATOM 882 C C . GLU A 1 108 ? 9.578 0.370 -11.580 1.00 97.31 108 GLU A C 1
ATOM 884 O O . GLU A 1 108 ? 8.977 0.343 -10.504 1.00 97.31 108 GLU A O 1
ATOM 889 N N . LEU A 1 109 ? 9.087 -0.249 -12.662 1.00 96.44 109 LEU A N 1
ATOM 890 C CA . LEU A 1 109 ? 7.837 -1.015 -12.639 1.00 96.44 109 LEU A CA 1
ATOM 891 C C . LEU A 1 109 ? 7.913 -2.225 -11.704 1.00 96.44 109 LEU A C 1
ATOM 893 O O . LEU A 1 109 ? 6.933 -2.534 -11.022 1.00 96.44 109 LEU A O 1
ATOM 897 N N . SER A 1 110 ? 9.058 -2.907 -11.652 1.00 95.00 110 SER A N 1
ATOM 898 C CA . SER A 1 110 ? 9.268 -4.025 -10.731 1.00 95.00 110 SER A CA 1
ATOM 899 C C . SER A 1 110 ? 9.237 -3.564 -9.271 1.00 95.00 110 SER A C 1
ATOM 901 O O . SER A 1 110 ? 8.592 -4.201 -8.433 1.00 95.00 110 SER A O 1
ATOM 903 N N . GLU A 1 111 ? 9.888 -2.443 -8.964 1.00 96.69 111 GLU A N 1
ATOM 904 C CA . GLU A 1 111 ? 9.890 -1.860 -7.621 1.00 96.69 111 GLU A CA 1
ATOM 905 C C . GLU A 1 111 ? 8.481 -1.415 -7.205 1.00 96.69 111 GLU A C 1
ATOM 907 O O . GLU A 1 111 ? 7.987 -1.828 -6.152 1.00 96.69 111 GLU A O 1
ATOM 912 N N . LEU A 1 112 ? 7.769 -0.697 -8.078 1.00 97.06 112 LEU A N 1
ATOM 913 C CA . LEU A 1 112 ? 6.371 -0.313 -7.857 1.00 97.06 112 LEU A CA 1
ATOM 914 C C . LEU A 1 112 ? 5.460 -1.524 -7.633 1.00 97.06 112 LEU A C 1
ATOM 916 O O . LEU A 1 112 ? 4.575 -1.486 -6.778 1.00 97.06 112 LEU A O 1
ATOM 920 N N . ASN A 1 113 ? 5.674 -2.620 -8.359 1.00 96.44 113 ASN A N 1
ATOM 921 C CA . ASN A 1 113 ? 4.896 -3.839 -8.166 1.00 96.44 113 ASN A CA 1
ATOM 922 C C . ASN A 1 113 ? 5.151 -4.473 -6.785 1.00 96.44 113 ASN A C 1
ATOM 924 O O . ASN A 1 113 ? 4.227 -4.989 -6.151 1.00 96.44 113 ASN A O 1
ATOM 928 N N . SER A 1 114 ? 6.387 -4.405 -6.282 1.00 96.12 114 SER A N 1
ATOM 929 C CA . SER A 1 114 ? 6.711 -4.867 -4.927 1.00 96.12 114 SER A CA 1
ATOM 930 C C . SER A 1 114 ? 6.037 -4.012 -3.841 1.00 96.12 114 SER A C 1
ATOM 932 O O . SER A 1 114 ? 5.444 -4.557 -2.907 1.00 96.12 114 SER A O 1
ATOM 934 N N . GLU A 1 115 ? 6.019 -2.688 -4.019 1.00 97.50 115 GLU A N 1
ATOM 935 C CA . GLU A 1 115 ? 5.337 -1.723 -3.147 1.00 97.50 115 GLU A CA 1
ATOM 936 C C . GLU A 1 115 ? 3.820 -1.980 -3.113 1.00 97.50 115 GLU A C 1
ATOM 938 O O . GLU A 1 115 ? 3.214 -2.035 -2.040 1.00 97.50 115 GLU A O 1
ATOM 943 N N . VAL A 1 116 ? 3.198 -2.197 -4.278 1.00 97.75 116 VAL A N 1
ATOM 944 C CA . VAL A 1 116 ? 1.762 -2.511 -4.386 1.00 97.75 116 VAL A CA 1
ATOM 945 C C . VAL A 1 116 ? 1.416 -3.783 -3.614 1.00 97.75 116 VAL A C 1
ATOM 947 O O . VAL A 1 116 ? 0.445 -3.786 -2.855 1.00 97.75 116 VAL A O 1
ATOM 950 N N . ASN A 1 117 ? 2.222 -4.839 -3.743 1.00 96.81 117 ASN A N 1
ATOM 951 C CA . ASN A 1 117 ? 2.003 -6.084 -3.004 1.00 96.81 117 ASN A CA 1
ATOM 952 C C . ASN A 1 117 ? 2.113 -5.878 -1.487 1.00 96.81 117 ASN A C 1
ATOM 954 O O . ASN A 1 117 ? 1.260 -6.362 -0.742 1.00 96.81 117 ASN A O 1
ATOM 958 N N . SER A 1 118 ? 3.112 -5.115 -1.033 1.00 96.62 118 SER A N 1
ATOM 959 C CA . SER A 1 118 ? 3.278 -4.767 0.384 1.00 96.62 118 SER A CA 1
ATOM 960 C C . SER A 1 118 ? 2.044 -4.040 0.936 1.00 96.62 118 SER A C 1
ATOM 962 O O . SER A 1 118 ? 1.447 -4.467 1.928 1.00 96.62 118 SER A O 1
ATOM 964 N N . ARG A 1 119 ? 1.573 -3.007 0.225 1.00 96.88 119 ARG A N 1
ATOM 965 C CA . ARG A 1 119 ? 0.358 -2.260 0.596 1.00 96.88 119 ARG A CA 1
ATOM 966 C C . ARG A 1 119 ? -0.891 -3.134 0.586 1.00 96.88 119 ARG A C 1
ATOM 968 O O . ARG A 1 119 ? -1.793 -2.943 1.399 1.00 96.88 119 ARG A O 1
ATOM 975 N N . GLN A 1 120 ? -0.971 -4.101 -0.320 1.00 97.62 120 GLN A N 1
ATOM 976 C CA . GLN A 1 120 ? -2.108 -5.010 -0.385 1.00 97.62 120 GLN A CA 1
ATOM 977 C C . GLN A 1 120 ? -2.166 -5.955 0.823 1.00 97.62 120 GLN A C 1
ATOM 979 O O . GLN A 1 120 ? -3.261 -6.227 1.323 1.00 97.62 120 GLN A O 1
ATOM 984 N N . GLU A 1 121 ? -1.020 -6.409 1.331 1.00 96.62 121 GLU A N 1
ATOM 985 C CA . GLU A 1 121 ? -0.956 -7.159 2.591 1.00 96.62 121 GLU A CA 1
ATOM 986 C C . GLU A 1 121 ? -1.307 -6.282 3.801 1.00 96.62 121 GLU A C 1
ATOM 988 O O . GLU A 1 121 ? -2.093 -6.703 4.654 1.00 96.62 121 GLU A O 1
ATOM 993 N N . 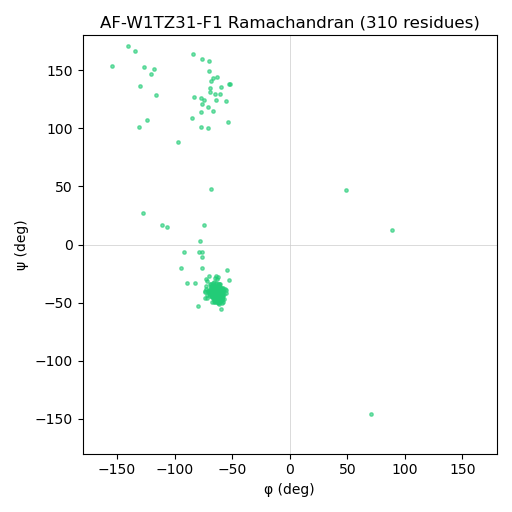GLU A 1 122 ? -0.842 -5.030 3.841 1.00 97.88 122 GLU A N 1
ATOM 994 C CA . GLU A 1 122 ? -1.223 -4.073 4.889 1.00 97.88 122 GLU A CA 1
ATOM 995 C C . GLU A 1 122 ? -2.744 -3.840 4.924 1.00 97.88 122 GLU A C 1
ATOM 997 O O . GLU A 1 122 ? -3.373 -3.931 5.981 1.00 97.88 122 GLU A O 1
ATOM 1002 N N . ILE A 1 123 ? -3.374 -3.638 3.761 1.00 97.56 123 ILE A N 1
ATOM 1003 C CA . ILE A 1 123 ? -4.832 -3.473 3.646 1.00 97.56 123 ILE A CA 1
ATOM 1004 C C . ILE A 1 123 ? -5.577 -4.711 4.163 1.00 97.56 123 ILE A C 1
ATOM 1006 O O . ILE A 1 123 ? -6.605 -4.577 4.836 1.00 97.56 123 ILE A O 1
ATOM 1010 N N . LYS A 1 124 ? -5.087 -5.925 3.878 1.00 96.44 124 LYS A N 1
ATOM 1011 C CA . LYS A 1 124 ? -5.681 -7.162 4.419 1.00 96.44 124 LYS A CA 1
ATOM 1012 C C . LYS A 1 124 ? -5.575 -7.215 5.946 1.00 96.44 124 LYS A C 1
ATOM 1014 O O . LYS A 1 124 ? -6.549 -7.605 6.603 1.00 96.44 124 LYS A O 1
ATOM 1019 N N . GLY A 1 125 ? -4.438 -6.795 6.503 1.00 97.62 125 GLY A N 1
ATOM 1020 C CA . GLY A 1 125 ? -4.226 -6.667 7.946 1.00 97.62 125 GLY A CA 1
ATOM 1021 C C . GLY A 1 125 ? -5.220 -5.694 8.581 1.00 97.62 125 GLY A C 1
ATOM 1022 O O . GLY A 1 125 ? -6.015 -6.089 9.435 1.00 97.62 125 GLY A O 1
ATOM 1023 N N . LEU A 1 126 ? -5.279 -4.462 8.068 1.00 97.50 126 LEU A N 1
ATOM 1024 C CA . LEU A 1 126 ? -6.192 -3.419 8.547 1.00 97.50 126 LEU A CA 1
ATOM 1025 C C . LEU A 1 126 ? -7.665 -3.832 8.450 1.00 97.50 126 LEU A C 1
ATOM 1027 O O . LEU A 1 126 ? -8.456 -3.560 9.353 1.00 97.50 126 LEU A O 1
ATOM 1031 N N . LYS A 1 127 ? -8.053 -4.535 7.381 1.00 96.19 127 LYS A N 1
ATOM 1032 C CA . LYS A 1 127 ? -9.416 -5.060 7.230 1.00 96.19 127 LYS A CA 1
ATOM 1033 C C . LYS A 1 127 ? -9.748 -6.107 8.297 1.00 96.19 127 LYS A C 1
ATOM 1035 O O . LYS A 1 127 ? -10.872 -6.136 8.802 1.00 96.19 127 LYS A O 1
ATOM 1040 N N . SER A 1 128 ? -8.782 -6.953 8.645 1.00 96.00 128 SER A N 1
ATOM 1041 C CA . SER A 1 128 ? -8.934 -7.961 9.699 1.00 96.00 128 SER A CA 1
ATOM 1042 C C . SER A 1 128 ? -9.057 -7.309 11.078 1.00 96.00 128 SER A C 1
ATOM 1044 O O . SER A 1 128 ? -9.953 -7.665 11.847 1.00 96.00 128 SER A O 1
ATOM 1046 N N . ASP A 1 129 ? -8.235 -6.296 11.357 1.00 97.38 129 ASP A N 1
ATOM 1047 C CA . ASP A 1 129 ? -8.313 -5.510 12.592 1.00 97.38 129 ASP A CA 1
ATOM 1048 C C . ASP A 1 129 ? -9.627 -4.742 12.715 1.00 97.38 129 ASP A C 1
ATOM 1050 O O . ASP A 1 129 ? -10.258 -4.764 13.771 1.00 97.38 129 ASP A O 1
ATOM 1054 N N . SER A 1 130 ? -10.090 -4.127 11.626 1.00 96.88 130 SER A N 1
ATOM 1055 C CA . SER A 1 130 ? -11.382 -3.439 11.579 1.00 96.88 130 SER A CA 1
ATOM 1056 C C . SER A 1 130 ? -12.539 -4.387 11.905 1.00 96.88 130 SER A C 1
ATOM 1058 O O . SER A 1 130 ? -13.410 -4.043 12.705 1.00 96.88 130 SER A O 1
ATOM 1060 N N . LYS A 1 131 ? -12.519 -5.614 11.366 1.00 96.38 131 LYS A N 1
ATOM 1061 C CA . LYS A 1 131 ? -13.521 -6.637 11.695 1.00 96.38 131 LYS A CA 1
ATOM 1062 C C . LYS A 1 131 ? -13.480 -7.015 13.177 1.00 96.38 131 LYS A C 1
ATOM 1064 O O . LYS A 1 131 ? -14.523 -7.039 13.823 1.00 96.38 131 LYS A O 1
ATOM 1069 N N . ARG A 1 132 ? -12.286 -7.257 13.727 1.00 97.69 132 ARG A N 1
ATOM 1070 C CA . ARG A 1 132 ? -12.110 -7.576 15.153 1.00 97.69 132 ARG A CA 1
ATOM 1071 C C . ARG A 1 132 ? -12.633 -6.455 16.054 1.00 97.69 132 ARG A C 1
ATOM 1073 O O . ARG A 1 132 ? -13.368 -6.729 16.996 1.00 97.69 132 ARG A O 1
ATOM 1080 N N . LEU A 1 133 ? -12.301 -5.204 15.742 1.00 97.25 133 LEU A N 1
ATOM 1081 C CA . LEU A 1 1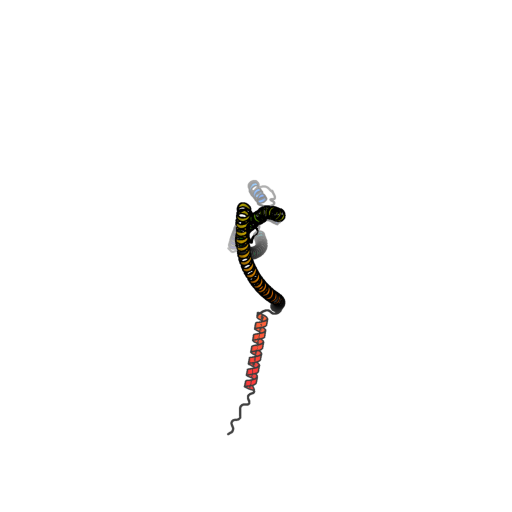33 ? -12.786 -4.037 16.482 1.00 97.25 133 LEU A CA 1
ATOM 1082 C C . LEU A 1 133 ? -14.308 -3.899 16.389 1.00 97.25 133 LEU A C 1
ATOM 1084 O O . LEU A 1 133 ? -14.957 -3.609 17.389 1.00 97.25 133 LEU A O 1
ATOM 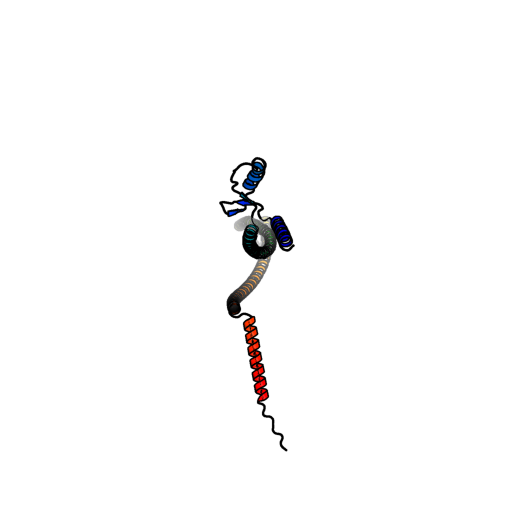1088 N N . SER A 1 134 ? -14.889 -4.154 15.215 1.00 96.44 134 SER A N 1
ATOM 1089 C CA . SER A 1 134 ? -16.344 -4.178 15.043 1.00 96.44 134 SER A CA 1
ATOM 1090 C C . SER A 1 134 ? -17.004 -5.221 15.954 1.00 96.44 134 SER A C 1
ATOM 1092 O O . SER A 1 134 ? -17.999 -4.921 16.616 1.00 96.44 134 SER A O 1
ATOM 1094 N N . ASP A 1 135 ? -16.441 -6.428 16.038 1.00 97.31 135 ASP A N 1
ATOM 1095 C CA . ASP A 1 135 ? -16.946 -7.480 16.926 1.00 97.31 135 ASP A CA 1
ATOM 1096 C C . ASP A 1 135 ? -16.797 -7.093 18.411 1.00 97.31 135 ASP A C 1
ATOM 1098 O O . ASP A 1 135 ? -17.707 -7.327 19.214 1.00 97.31 135 ASP A O 1
ATOM 1102 N N . ASP A 1 136 ? -15.679 -6.464 18.784 1.00 97.19 136 ASP A N 1
ATOM 1103 C CA . ASP A 1 136 ? -15.433 -5.959 20.139 1.00 97.19 136 ASP A CA 1
ATOM 1104 C C . ASP A 1 136 ? -16.459 -4.894 20.548 1.00 97.19 136 ASP A C 1
ATOM 1106 O O . ASP A 1 136 ? -17.004 -4.967 21.654 1.00 97.19 136 ASP A O 1
ATOM 1110 N N . VAL A 1 137 ? -16.784 -3.954 19.653 1.00 97.00 137 VAL A N 1
ATOM 1111 C CA . VAL A 1 137 ? -17.820 -2.933 19.881 1.00 97.00 137 VAL A CA 1
ATOM 1112 C C . VAL A 1 137 ? -19.170 -3.591 20.153 1.00 97.00 137 VAL A C 1
ATOM 1114 O O . VAL A 1 137 ? -19.807 -3.281 21.158 1.00 97.00 137 VAL A O 1
ATOM 1117 N N . VAL A 1 138 ? -19.580 -4.566 19.335 1.00 97.19 138 VAL A N 1
ATOM 1118 C CA . VAL A 1 138 ? -20.850 -5.284 19.541 1.00 97.19 138 VAL A CA 1
ATOM 1119 C C . VAL A 1 138 ? -20.877 -6.003 20.894 1.00 97.19 138 VAL A C 1
ATOM 1121 O O . VAL A 1 138 ? -21.899 -5.982 21.590 1.00 97.19 138 VAL A O 1
ATOM 1124 N N . ARG A 1 139 ? -19.768 -6.634 21.309 1.00 96.62 139 ARG A N 1
ATOM 1125 C CA . ARG A 1 139 ? -19.686 -7.267 22.638 1.00 96.62 139 ARG A CA 1
ATOM 1126 C C . ARG A 1 139 ? -19.785 -6.243 23.766 1.00 96.62 139 ARG A C 1
ATOM 1128 O O . ARG A 1 139 ? -20.520 -6.485 24.723 1.00 96.62 139 ARG A O 1
ATOM 1135 N N . LEU A 1 140 ? -19.074 -5.122 23.659 1.00 96.31 140 LEU A N 1
ATOM 1136 C CA . LEU A 1 140 ? -19.091 -4.060 24.666 1.00 96.31 140 LEU A CA 1
ATOM 1137 C C . LEU A 1 140 ? -20.472 -3.420 24.792 1.00 96.31 140 LEU A C 1
ATOM 1139 O O . LEU A 1 140 ? -20.945 -3.214 25.907 1.00 96.31 140 LEU A O 1
ATOM 1143 N N . GLU A 1 141 ? -21.159 -3.176 23.678 1.00 94.44 141 GLU A N 1
ATOM 1144 C CA . GLU A 1 141 ? -22.533 -2.682 23.713 1.00 94.44 141 GLU A CA 1
ATOM 1145 C C . GLU A 1 141 ? -23.480 -3.663 24.409 1.00 94.44 141 GLU A C 1
ATOM 1147 O O . GLU A 1 141 ? -24.351 -3.242 25.172 1.00 94.44 141 GLU A O 1
ATOM 1152 N N . ARG A 1 142 ? -23.330 -4.974 24.166 1.00 95.38 142 ARG A N 1
ATOM 1153 C CA . ARG A 1 142 ? -24.133 -5.997 24.851 1.00 95.38 142 ARG A CA 1
ATOM 1154 C C . ARG A 1 142 ? -23.880 -5.968 26.359 1.00 95.38 142 ARG A C 1
ATOM 1156 O O . ARG A 1 142 ? -24.835 -5.829 27.118 1.00 95.38 142 ARG A O 1
ATOM 1163 N N . ALA A 1 143 ? -22.614 -5.987 26.776 1.00 94.94 143 ALA A N 1
ATOM 1164 C CA . ALA A 1 143 ? -22.240 -5.907 28.189 1.00 94.94 143 ALA A CA 1
ATOM 1165 C C . ALA A 1 143 ? -22.747 -4.610 28.853 1.00 94.94 143 ALA A C 1
ATOM 1167 O O . ALA A 1 143 ? -23.209 -4.617 29.995 1.00 94.94 143 ALA A O 1
ATOM 1168 N N . HIS A 1 144 ? -22.713 -3.486 28.131 1.00 93.06 144 HIS A N 1
ATOM 1169 C CA . HIS A 1 144 ? -23.250 -2.214 28.610 1.00 93.06 144 HIS A CA 1
ATOM 1170 C C . HIS A 1 144 ? -24.775 -2.256 28.790 1.00 93.06 144 HIS A C 1
ATOM 1172 O O . HIS A 1 144 ? -25.289 -1.794 29.813 1.00 93.06 144 HIS A O 1
ATOM 1178 N N . ARG A 1 145 ? -25.513 -2.824 27.824 1.00 93.62 145 ARG A N 1
ATOM 1179 C CA . ARG A 1 145 ? -26.970 -3.019 27.936 1.00 93.62 145 ARG A CA 1
ATOM 1180 C C . ARG A 1 145 ? -27.320 -3.906 29.133 1.00 93.62 145 ARG A C 1
ATOM 1182 O O . ARG A 1 145 ? -28.179 -3.516 29.918 1.00 93.62 145 ARG A O 1
ATOM 1189 N N . GLU A 1 146 ? -26.619 -5.024 29.322 1.00 94.69 146 GLU A N 1
ATOM 1190 C CA . GLU A 1 146 ? -26.814 -5.930 30.467 1.00 94.69 146 GLU A CA 1
ATOM 1191 C C . GLU A 1 146 ? -26.578 -5.213 31.805 1.00 94.69 146 GLU A C 1
ATOM 1193 O O . GLU A 1 146 ? -27.421 -5.252 32.702 1.00 94.69 146 GLU A O 1
ATOM 1198 N N . LYS A 1 147 ? -25.472 -4.466 31.926 1.00 93.88 147 LYS A N 1
ATOM 1199 C CA . LYS A 1 147 ? -25.178 -3.685 33.136 1.00 93.88 147 LYS A CA 1
ATOM 1200 C C . LYS A 1 147 ? -26.234 -2.612 33.407 1.00 93.88 147 LYS A C 1
ATOM 1202 O O . LYS A 1 147 ? -26.586 -2.372 34.561 1.00 93.88 147 LYS A O 1
ATOM 1207 N N . THR A 1 148 ? -26.742 -1.972 32.355 1.00 90.75 148 THR A N 1
ATOM 1208 C CA . THR A 1 148 ? -27.801 -0.959 32.465 1.00 90.75 148 THR A CA 1
ATOM 1209 C C . THR A 1 148 ? -29.098 -1.592 32.973 1.00 90.75 148 THR A C 1
ATOM 1211 O O . THR A 1 148 ? -29.716 -1.053 33.887 1.00 90.75 148 THR A O 1
ATOM 1214 N N . GLN A 1 149 ? -29.483 -2.763 32.455 1.00 90.19 149 GLN A N 1
ATOM 1215 C CA . GLN A 1 149 ? -30.659 -3.501 32.932 1.00 90.19 149 GLN A CA 1
ATOM 1216 C C . GLN A 1 149 ? -30.527 -3.883 34.409 1.00 90.19 149 GLN A C 1
ATOM 1218 O O . GLN A 1 149 ? -31.447 -3.635 35.185 1.00 90.19 149 GLN A O 1
ATOM 1223 N N . LEU A 1 150 ? -29.359 -4.380 34.822 1.00 91.88 150 LEU A N 1
ATOM 1224 C CA . LEU A 1 150 ? -29.107 -4.748 36.215 1.00 91.88 150 LEU A CA 1
ATOM 1225 C C . LEU A 1 150 ? -29.217 -3.540 37.162 1.00 91.88 150 LEU A C 1
ATOM 1227 O O . LEU A 1 150 ? -29.794 -3.649 38.242 1.00 91.88 150 LEU A O 1
ATOM 1231 N N . LEU A 1 151 ? -28.728 -2.365 36.749 1.00 87.44 151 LEU A N 1
ATOM 1232 C CA . LEU A 1 151 ? -28.896 -1.124 37.517 1.00 87.44 151 LEU A CA 1
ATOM 1233 C C . LEU A 1 151 ? -30.365 -0.693 37.622 1.00 87.44 151 LEU A C 1
ATOM 1235 O O . LEU A 1 151 ? -30.801 -0.250 38.687 1.00 87.44 151 LEU A O 1
ATOM 1239 N N . VAL A 1 152 ? -31.139 -0.837 36.543 1.00 89.38 152 VAL A N 1
ATOM 1240 C CA . VAL A 1 152 ? -32.583 -0.549 36.546 1.00 89.38 152 VAL A CA 1
ATOM 1241 C C . VAL A 1 152 ? -33.323 -1.485 37.506 1.00 89.38 152 VAL A C 1
ATOM 1243 O O . VAL A 1 152 ? -34.136 -1.023 38.309 1.00 89.38 152 VAL A O 1
ATOM 1246 N N . GLU A 1 153 ? -33.010 -2.781 37.492 1.00 87.81 153 GLU A N 1
ATOM 1247 C CA . GLU A 1 153 ? -33.579 -3.758 38.427 1.00 87.81 153 GLU A CA 1
ATOM 1248 C C . GLU A 1 153 ? -33.216 -3.443 39.883 1.00 87.81 153 GLU A C 1
ATOM 1250 O O . GLU A 1 153 ? -34.091 -3.429 40.754 1.00 87.81 153 GLU A O 1
ATOM 1255 N N . GLN A 1 154 ? -31.946 -3.125 40.156 1.00 81.06 154 GLN A N 1
ATOM 1256 C CA . GLN A 1 154 ? -31.498 -2.706 41.486 1.00 81.06 154 GLN A CA 1
ATOM 1257 C C . GLN A 1 154 ? -32.234 -1.449 41.965 1.00 81.06 154 GLN A C 1
ATOM 1259 O O . GLN A 1 154 ? -32.705 -1.413 43.103 1.00 81.06 154 GLN A O 1
ATOM 1264 N N . SER A 1 155 ? -32.399 -0.447 41.097 1.00 83.44 155 SER A N 1
ATOM 1265 C CA . SER A 1 155 ? -33.153 0.773 41.406 1.00 83.44 155 SER A CA 1
ATOM 1266 C C . SER A 1 155 ? -34.621 0.472 41.732 1.00 83.44 155 SER A C 1
ATOM 1268 O O . SER A 1 155 ? -35.145 0.953 42.741 1.00 83.44 155 SER A O 1
ATOM 1270 N N . SER A 1 156 ? -35.272 -0.395 40.946 1.00 81.25 156 SER A N 1
ATOM 1271 C CA . SER A 1 156 ? -36.647 -0.839 41.207 1.00 81.25 156 SER A CA 1
ATOM 1272 C C . SER A 1 156 ? -36.778 -1.543 42.562 1.00 81.25 156 SER A C 1
ATOM 1274 O O . SER A 1 156 ? -37.706 -1.267 43.327 1.00 81.25 156 SER A O 1
ATOM 1276 N N . ASN A 1 157 ? -35.831 -2.421 42.896 1.00 77.12 157 ASN A N 1
ATOM 1277 C CA . ASN A 1 157 ? -35.830 -3.143 44.167 1.00 77.12 157 ASN A CA 1
ATOM 1278 C C . ASN A 1 157 ? -35.638 -2.202 45.364 1.00 77.12 157 ASN A C 1
ATOM 1280 O O . ASN A 1 157 ? -36.371 -2.317 46.347 1.00 77.12 157 ASN A O 1
ATOM 1284 N N . LEU A 1 158 ? -34.727 -1.228 45.264 1.00 74.38 158 LEU A N 1
ATOM 1285 C CA . LEU A 1 158 ? -34.529 -0.207 46.300 1.00 74.38 158 LEU A CA 1
ATOM 1286 C C . LEU A 1 158 ? -35.779 0.662 46.498 1.00 74.38 158 LEU A C 1
ATOM 1288 O O . LEU A 1 158 ? -36.173 0.929 47.634 1.00 74.38 158 LEU A O 1
ATOM 1292 N N . SER A 1 159 ? -36.450 1.049 45.409 1.00 71.81 159 SER A N 1
ATOM 1293 C CA . SER A 1 159 ? -37.707 1.803 45.476 1.00 71.81 159 SER A CA 1
ATOM 1294 C C . SER A 1 159 ? -38.795 1.036 46.244 1.00 71.81 159 SER A C 1
ATOM 1296 O O . SER A 1 159 ? -39.442 1.598 47.130 1.00 71.81 159 SER A O 1
ATOM 1298 N N . LYS A 1 160 ? -38.953 -0.271 45.991 1.00 72.50 160 LYS A N 1
ATOM 1299 C CA . LYS A 1 160 ? -39.932 -1.121 46.700 1.00 72.50 160 LYS A CA 1
ATOM 1300 C C . LYS A 1 160 ? -39.664 -1.226 48.204 1.00 72.50 160 LYS A C 1
ATOM 1302 O O . LYS A 1 160 ? -40.618 -1.309 48.979 1.00 72.50 160 LYS A O 1
ATOM 1307 N N . ILE A 1 161 ? -38.395 -1.237 48.617 1.00 66.38 161 ILE A N 1
ATOM 1308 C CA . ILE A 1 161 ? -38.013 -1.243 50.038 1.00 66.38 161 ILE A CA 1
ATOM 1309 C C . ILE A 1 161 ? -38.457 0.071 50.693 1.00 66.38 161 ILE A C 1
ATOM 1311 O O . ILE A 1 161 ? -39.184 0.034 51.684 1.00 66.38 161 ILE A O 1
ATOM 1315 N N . SER A 1 162 ? -38.147 1.215 50.071 1.00 59.19 162 SER A N 1
ATOM 1316 C CA . SER A 1 162 ? -38.520 2.542 50.583 1.00 59.19 162 SER A CA 1
ATOM 1317 C C . SER A 1 162 ? -40.025 2.695 50.839 1.00 59.19 162 SER A C 1
ATOM 1319 O O . SER A 1 162 ? -40.414 3.275 51.849 1.00 59.19 162 SER A O 1
ATOM 1321 N N . TYR A 1 163 ? -40.880 2.187 49.945 1.00 50.84 163 TYR A N 1
ATOM 1322 C CA . TYR A 1 163 ? -42.336 2.260 50.124 1.00 50.84 163 TYR A CA 1
ATOM 1323 C C . TYR A 1 163 ? -42.848 1.318 51.221 1.00 50.84 163 TYR A C 1
ATOM 1325 O O . TYR A 1 163 ? -43.632 1.736 52.070 1.00 50.84 163 TYR A O 1
ATOM 1333 N N . ARG A 1 164 ? -42.361 0.071 51.272 1.00 60.88 164 ARG A N 1
ATOM 1334 C CA . ARG A 1 164 ? -42.744 -0.886 52.329 1.00 60.88 164 ARG A CA 1
ATOM 1335 C C . ARG A 1 164 ? -42.315 -0.433 53.724 1.00 60.88 164 ARG A C 1
ATOM 1337 O O . ARG A 1 164 ? -42.980 -0.771 54.702 1.00 60.88 164 ARG A O 1
ATOM 1344 N N . ASP A 1 165 ? -41.224 0.316 53.824 1.00 61.31 165 ASP A N 1
ATOM 1345 C CA . ASP A 1 165 ? -40.768 0.882 55.091 1.00 61.31 165 ASP A CA 1
ATOM 1346 C C . ASP A 1 165 ? -41.651 2.049 55.561 1.00 61.31 165 ASP A C 1
ATOM 1348 O O . ASP A 1 165 ? -41.823 2.227 56.768 1.00 61.31 165 ASP A O 1
ATOM 1352 N N . LEU A 1 166 ? -42.271 2.808 54.648 1.00 60.09 166 LEU A N 1
ATOM 1353 C CA . LEU A 1 166 ? -43.241 3.855 55.001 1.00 60.09 166 LEU A CA 1
ATOM 1354 C C . LEU A 1 166 ? -44.529 3.268 55.592 1.00 60.09 166 LEU A C 1
ATOM 1356 O O . LEU A 1 166 ? -44.983 3.739 56.637 1.00 60.09 166 LEU A O 1
ATOM 1360 N N . ASP A 1 167 ? -45.074 2.213 54.984 1.00 67.50 167 ASP A N 1
ATOM 1361 C CA . ASP A 1 167 ? -46.266 1.530 55.504 1.00 67.50 167 ASP A CA 1
ATOM 1362 C C . ASP A 1 167 ? -45.994 0.911 56.881 1.00 67.50 167 ASP A C 1
ATOM 1364 O O . ASP A 1 167 ? -46.793 1.045 57.806 1.00 67.50 167 ASP A O 1
ATOM 1368 N N . ARG A 1 168 ? -44.808 0.318 57.073 1.00 68.81 168 ARG A N 1
ATOM 1369 C CA . ARG A 1 168 ? -44.384 -0.213 58.379 1.00 68.81 168 ARG A CA 1
ATOM 1370 C C . ARG A 1 168 ? -44.213 0.869 59.439 1.00 68.81 168 ARG A C 1
ATOM 1372 O O . ARG A 1 168 ? -44.592 0.639 60.582 1.00 68.81 168 ARG A O 1
ATOM 1379 N N . ARG A 1 169 ? -43.680 2.045 59.086 1.00 69.69 169 ARG A N 1
ATOM 1380 C CA . ARG A 1 169 ? -43.601 3.192 60.010 1.00 69.69 169 ARG A CA 1
ATOM 1381 C C . ARG A 1 169 ? -44.983 3.686 60.417 1.00 69.69 169 ARG A C 1
ATOM 1383 O O . ARG A 1 169 ? -45.159 4.070 61.568 1.00 69.69 169 ARG A O 1
ATOM 1390 N N . ARG A 1 170 ? -45.955 3.661 59.500 1.00 76.31 170 ARG A N 1
ATOM 1391 C CA . ARG A 1 170 ? -47.347 4.000 59.814 1.00 76.31 170 ARG A CA 1
ATOM 1392 C C . ARG A 1 170 ? -47.951 2.994 60.798 1.00 76.31 170 ARG A C 1
ATOM 1394 O O . ARG A 1 170 ? -48.431 3.422 61.838 1.00 76.31 170 ARG A O 1
ATOM 1401 N N . VAL A 1 171 ? -47.825 1.690 60.535 1.00 77.19 171 VAL A N 1
ATOM 1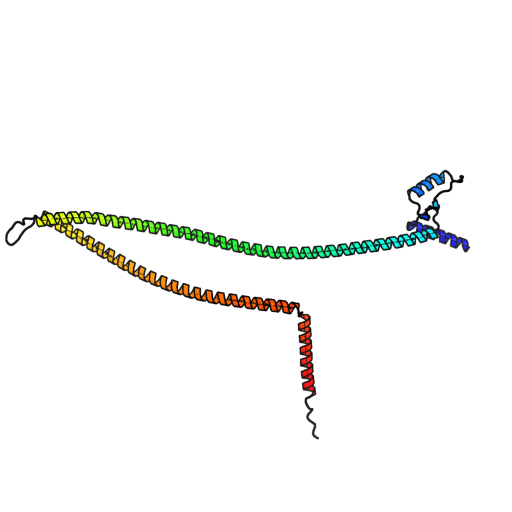402 C CA . VAL A 1 171 ? -48.305 0.629 61.446 1.00 77.19 171 VAL A CA 1
ATOM 1403 C C . VAL A 1 171 ? -47.620 0.702 62.817 1.00 77.19 171 VAL A C 1
ATOM 1405 O O . VAL A 1 171 ? -48.273 0.546 63.844 1.00 77.19 171 VAL A O 1
ATOM 1408 N N . ALA A 1 172 ? -46.317 0.999 62.861 1.00 73.50 172 ALA A N 1
ATOM 1409 C CA . ALA A 1 172 ? -45.591 1.214 64.114 1.00 73.50 172 ALA A CA 1
ATOM 1410 C C . ALA A 1 172 ? -46.137 2.415 64.905 1.00 73.50 172 ALA A C 1
ATOM 1412 O O . ALA A 1 172 ? -46.295 2.321 66.119 1.00 73.50 172 ALA A O 1
ATOM 1413 N N . LYS A 1 173 ? -46.444 3.525 64.219 1.00 78.25 173 LYS A N 1
ATOM 1414 C CA . LYS A 1 173 ? -47.017 4.731 64.830 1.00 78.25 173 LYS A CA 1
ATOM 1415 C C . LYS A 1 173 ? -48.428 4.479 65.359 1.00 78.25 173 LYS A C 1
ATOM 1417 O O . LYS A 1 173 ? -48.724 4.896 66.467 1.00 78.25 173 LYS A O 1
ATOM 1422 N N . GLU A 1 174 ? -49.260 3.758 64.609 1.00 80.88 174 GLU A N 1
ATOM 1423 C CA . GLU A 1 174 ? -50.613 3.363 65.031 1.00 80.88 174 GLU A CA 1
ATOM 1424 C C . GLU A 1 174 ? -50.573 2.446 66.265 1.00 80.88 174 GLU A C 1
ATOM 1426 O O . GLU A 1 174 ? -51.275 2.695 67.241 1.00 80.88 174 GLU A O 1
ATOM 1431 N N . LEU A 1 175 ? -49.694 1.435 66.277 1.00 80.56 175 LEU A N 1
ATOM 1432 C CA . LEU A 1 175 ? -49.489 0.573 67.448 1.00 80.56 175 LEU A CA 1
ATOM 1433 C C . LEU A 1 175 ? -48.940 1.350 68.654 1.00 80.56 175 LEU A C 1
ATOM 1435 O O . LEU A 1 175 ? -49.313 1.050 69.785 1.00 80.56 175 LEU A O 1
ATOM 1439 N N . GLN A 1 176 ? -48.065 2.334 68.431 1.00 77.62 176 GLN A N 1
ATOM 1440 C CA . GLN A 1 176 ? -47.531 3.183 69.495 1.00 77.62 176 GLN A CA 1
ATOM 1441 C C . GLN A 1 176 ? -48.605 4.115 70.071 1.00 77.62 176 GLN A C 1
ATOM 1443 O O . GLN A 1 176 ? -48.723 4.213 71.287 1.00 77.62 176 GLN A O 1
ATOM 1448 N N . GLU A 1 177 ? -49.422 4.747 69.226 1.00 80.56 177 GLU A N 1
ATOM 1449 C CA . GLU A 1 177 ? -50.559 5.569 69.657 1.00 80.56 177 GLU A CA 1
ATOM 1450 C C . GLU A 1 177 ? -51.606 4.728 70.407 1.00 80.56 177 GLU A C 1
ATOM 1452 O O . GLU A 1 177 ? -52.140 5.176 71.423 1.00 80.56 177 GLU A O 1
ATOM 1457 N N . GLU A 1 178 ? -51.880 3.493 69.967 1.00 78.06 178 GLU A N 1
ATOM 1458 C CA . GLU A 1 178 ? -52.735 2.552 70.704 1.00 78.06 178 GLU A CA 1
ATOM 1459 C C . GLU A 1 178 ? -52.123 2.157 72.058 1.00 78.06 178 GLU A C 1
ATOM 1461 O O . GLU A 1 178 ? -52.859 2.052 73.036 1.00 78.06 178 GLU A O 1
ATOM 1466 N N . LEU A 1 179 ? -50.798 1.983 72.148 1.00 75.69 179 LEU A N 1
ATOM 1467 C CA . LEU A 1 179 ? -50.093 1.687 73.401 1.00 75.69 179 LEU A CA 1
ATOM 1468 C C . LEU A 1 179 ? -50.127 2.875 74.380 1.00 75.69 179 LEU A C 1
ATOM 1470 O O . LEU A 1 179 ? -50.363 2.675 75.568 1.00 75.69 179 LEU A O 1
ATOM 1474 N N . GLU A 1 180 ? -49.905 4.099 73.892 1.00 76.56 180 GLU A N 1
ATOM 1475 C CA . GLU A 1 180 ? -49.906 5.333 74.695 1.00 76.56 180 GLU A CA 1
ATOM 1476 C C . GLU A 1 180 ? -51.307 5.679 75.224 1.00 76.56 180 GLU A C 1
ATOM 1478 O O . GLU A 1 180 ? -51.442 6.171 76.344 1.00 76.56 180 GLU A O 1
ATOM 1483 N N . ASN A 1 181 ? -52.353 5.382 74.447 1.00 74.06 181 ASN A N 1
ATOM 1484 C CA . ASN A 1 181 ? -53.750 5.608 74.830 1.00 74.06 181 ASN A CA 1
ATOM 1485 C C . ASN A 1 181 ? -54.404 4.398 75.516 1.00 74.06 181 ASN A C 1
ATOM 1487 O O . ASN A 1 181 ? -55.547 4.486 75.980 1.00 74.06 181 ASN A O 1
ATOM 1491 N N . ALA A 1 182 ? -53.715 3.255 75.581 1.00 66.38 182 ALA A N 1
ATOM 1492 C CA . ALA A 1 182 ? -54.224 2.083 76.268 1.00 66.38 182 ALA A CA 1
ATOM 1493 C C . ALA A 1 182 ? -54.368 2.390 77.763 1.00 66.38 182 ALA A C 1
ATOM 1495 O O . ALA A 1 182 ? -53.416 2.749 78.449 1.00 66.38 182 ALA A O 1
ATOM 1496 N N . THR A 1 183 ? -55.573 2.190 78.291 1.00 64.56 183 THR A N 1
ATOM 1497 C CA . THR A 1 183 ? -55.834 2.111 79.731 1.00 64.56 183 THR A CA 1
ATOM 1498 C C . THR A 1 183 ? -55.864 0.632 80.101 1.00 64.56 183 THR A C 1
ATOM 1500 O O . THR A 1 183 ? -56.913 -0.013 79.989 1.00 64.56 183 THR A O 1
ATOM 1503 N N . PRO A 1 184 ? -54.711 0.027 80.442 1.00 62.16 184 PRO A N 1
ATOM 1504 C CA . PRO A 1 184 ? -54.651 -1.403 80.680 1.00 62.16 184 PRO A CA 1
ATOM 1505 C C . PRO A 1 184 ? -55.577 -1.771 81.842 1.00 62.16 184 PRO A C 1
ATOM 1507 O O . PRO A 1 184 ? -55.565 -1.147 82.905 1.00 62.16 184 PRO A O 1
ATOM 1510 N N . LYS A 1 185 ? -56.429 -2.774 81.620 1.00 59.44 185 LYS A N 1
ATOM 1511 C CA . LYS A 1 185 ? -57.397 -3.209 82.629 1.00 59.44 185 LYS A CA 1
ATOM 1512 C C . LYS A 1 185 ? -56.663 -4.042 83.675 1.00 59.44 185 LYS A C 1
ATOM 1514 O O . LYS A 1 185 ? -55.981 -5.007 83.326 1.00 59.44 185 LYS A O 1
ATOM 1519 N N . LEU A 1 186 ? -56.807 -3.664 84.943 1.00 51.38 186 LEU A N 1
ATOM 1520 C CA . LEU A 1 186 ? -56.233 -4.388 86.073 1.00 51.38 186 LEU A CA 1
ATOM 1521 C C . LEU A 1 186 ? -57.096 -5.627 86.347 1.00 51.38 186 LEU A C 1
ATOM 1523 O O . LEU A 1 186 ? -58.267 -5.503 86.705 1.00 51.38 186 LEU A O 1
ATOM 1527 N N . PHE A 1 187 ? -56.534 -6.815 86.145 1.00 50.75 187 PHE A N 1
ATOM 1528 C CA . PHE A 1 187 ? -57.178 -8.084 86.485 1.00 50.75 187 PHE A CA 1
ATOM 1529 C C . PHE A 1 187 ? -56.173 -8.923 87.283 1.00 50.75 187 PHE A C 1
ATOM 1531 O O . PHE A 1 187 ? -55.270 -9.522 86.705 1.00 50.75 187 PHE A O 1
ATOM 1538 N N . GLY A 1 188 ? -56.326 -8.961 88.611 1.00 62.62 188 GLY A N 1
ATOM 1539 C CA . GLY A 1 188 ? -55.372 -9.625 89.512 1.00 62.62 188 GLY A CA 1
ATOM 1540 C C . GLY A 1 188 ? -54.034 -8.879 89.625 1.00 62.62 188 GLY A C 1
ATOM 1541 O O . GLY A 1 188 ? -54.010 -7.654 89.556 1.00 62.62 188 GLY A O 1
ATOM 1542 N N . ASP A 1 189 ? -52.930 -9.620 89.774 1.00 49.81 189 ASP A N 1
ATOM 1543 C CA . ASP A 1 189 ? -51.554 -9.109 89.966 1.00 49.81 189 ASP A CA 1
ATOM 1544 C C . ASP A 1 189 ? -50.895 -8.531 88.686 1.00 49.81 189 ASP A C 1
ATOM 1546 O O . ASP A 1 189 ? -49.677 -8.365 88.623 1.00 49.81 189 ASP A O 1
ATOM 1550 N N . GLY A 1 190 ? -51.670 -8.216 87.638 1.00 54.41 190 GLY A N 1
ATOM 1551 C CA . GLY A 1 190 ? -51.120 -7.741 86.366 1.00 54.41 190 GLY A CA 1
ATOM 1552 C C . GLY A 1 190 ? -52.051 -6.874 85.514 1.00 54.41 190 GLY A C 1
ATOM 1553 O O . GLY A 1 190 ? -53.280 -6.964 85.568 1.00 54.41 190 GLY A O 1
ATOM 1554 N N . PHE A 1 191 ? -51.424 -6.026 84.695 1.00 58.66 191 PHE A N 1
ATOM 1555 C CA . PHE A 1 191 ? -52.053 -5.222 83.648 1.00 58.66 191 PHE A CA 1
ATOM 1556 C C . PHE A 1 191 ? -52.220 -6.049 82.366 1.00 58.66 191 PHE A C 1
ATOM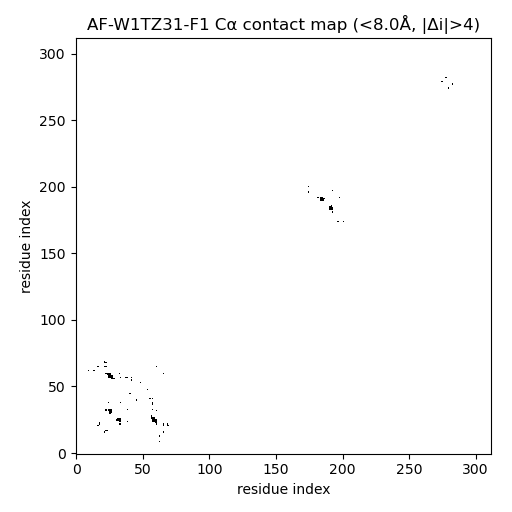 1558 O O . PHE A 1 191 ? -51.237 -6.584 81.857 1.00 58.66 191 PHE A O 1
ATOM 1565 N N . ASN A 1 192 ? -53.437 -6.111 81.809 1.00 62.34 192 ASN A N 1
ATOM 1566 C CA . ASN A 1 192 ? -53.713 -6.856 80.575 1.00 62.34 192 ASN A CA 1
ATOM 1567 C C . ASN A 1 192 ? -54.155 -5.935 79.421 1.00 62.34 192 ASN A C 1
ATOM 1569 O O . ASN A 1 192 ? -55.091 -5.142 79.562 1.00 62.34 192 ASN A O 1
ATOM 1573 N N . PHE A 1 193 ? -53.496 -6.081 78.264 1.00 73.12 193 PHE A N 1
ATOM 1574 C CA . PHE A 1 193 ? -53.895 -5.492 76.976 1.00 73.12 193 PHE A CA 1
ATOM 1575 C C . PHE A 1 193 ? -54.933 -6.375 76.260 1.00 73.12 193 PHE A C 1
ATOM 1577 O O . PHE A 1 193 ? -55.111 -7.547 76.596 1.00 73.12 193 PHE A O 1
ATOM 1584 N N . THR A 1 194 ? -55.628 -5.832 75.255 1.00 76.50 194 THR A N 1
ATOM 1585 C CA . THR A 1 194 ? -56.580 -6.609 74.444 1.00 76.50 194 THR A CA 1
ATOM 1586 C C . THR A 1 194 ? -55.847 -7.670 73.614 1.00 76.50 194 THR A C 1
ATOM 1588 O O . THR A 1 194 ? -54.751 -7.425 73.106 1.00 76.50 194 THR A O 1
ATOM 1591 N N . SER A 1 195 ? -56.437 -8.862 73.441 1.00 79.25 195 SER A N 1
ATOM 1592 C CA . SER A 1 195 ? -55.777 -9.935 72.675 1.00 79.25 195 SER A CA 1
ATOM 1593 C C . SER A 1 195 ? -55.569 -9.565 71.203 1.00 79.25 195 SER A C 1
ATOM 1595 O O . SER A 1 195 ? -54.632 -10.055 70.583 1.00 79.25 195 SER A O 1
ATOM 1597 N N . ASP A 1 196 ? -56.420 -8.691 70.659 1.00 79.50 196 ASP A N 1
ATOM 1598 C CA . ASP A 1 196 ? -56.293 -8.156 69.303 1.00 79.50 196 ASP A CA 1
ATOM 1599 C C . ASP A 1 196 ? -55.042 -7.274 69.145 1.00 79.50 196 ASP A C 1
ATOM 1601 O O . ASP A 1 196 ? -54.246 -7.494 68.233 1.00 79.50 196 ASP A O 1
ATOM 1605 N N . PHE A 1 197 ? -54.800 -6.351 70.086 1.00 79.94 197 PHE A N 1
ATOM 1606 C CA . PHE A 1 197 ? -53.588 -5.525 70.101 1.00 79.94 197 PHE A CA 1
ATOM 1607 C C . PHE A 1 197 ? -52.326 -6.387 70.210 1.00 79.94 197 PHE A C 1
ATOM 1609 O O . PHE A 1 197 ? -51.390 -6.236 69.427 1.00 79.94 197 PHE A O 1
ATOM 1616 N N . VAL A 1 198 ? -52.322 -7.355 71.133 1.00 80.94 198 VAL A N 1
ATOM 1617 C CA . VAL A 1 198 ? -51.194 -8.284 71.311 1.00 80.94 198 VAL A CA 1
ATOM 1618 C C . VAL A 1 198 ? -50.968 -9.134 70.053 1.00 80.94 198 VAL A C 1
ATOM 1620 O O . VAL A 1 198 ? -49.821 -9.372 69.674 1.00 80.94 198 VAL A O 1
ATOM 1623 N N . GLY A 1 199 ? -52.035 -9.555 69.367 1.00 83.06 199 GLY A N 1
ATOM 1624 C CA . GLY A 1 199 ? -51.960 -10.282 68.097 1.00 83.06 199 GLY A CA 1
ATOM 1625 C C . GLY A 1 199 ? -51.356 -9.449 66.960 1.00 83.06 199 GLY A C 1
ATOM 1626 O O . GLY A 1 199 ? -50.437 -9.917 66.277 1.00 83.06 199 GLY A O 1
ATOM 1627 N N . ARG A 1 200 ? -51.812 -8.199 66.789 1.00 84.12 200 ARG A N 1
ATOM 1628 C CA . ARG A 1 200 ? -51.264 -7.254 65.797 1.00 84.12 200 ARG A CA 1
ATOM 1629 C C . ARG A 1 200 ? -49.803 -6.906 66.095 1.00 84.12 200 ARG A C 1
ATOM 1631 O O . ARG A 1 200 ? -48.974 -6.964 65.188 1.00 84.12 200 ARG A O 1
ATOM 1638 N N . LEU A 1 201 ? -49.464 -6.653 67.360 1.00 82.31 201 LEU A N 1
ATOM 1639 C CA . LEU A 1 201 ? -48.095 -6.374 67.800 1.00 82.31 201 LEU A CA 1
ATOM 1640 C C . LEU A 1 201 ? -47.161 -7.565 67.555 1.00 82.31 201 LEU A C 1
ATOM 1642 O O . LEU A 1 201 ? -46.078 -7.391 67.005 1.00 82.31 201 LEU A O 1
ATOM 1646 N N . LYS A 1 202 ? -47.580 -8.784 67.915 1.00 83.88 202 LYS A N 1
ATOM 1647 C CA . LYS A 1 202 ? -46.786 -10.000 67.688 1.00 83.88 202 LYS A CA 1
ATOM 1648 C C . LYS A 1 202 ? -46.508 -10.217 66.203 1.00 83.88 202 LYS A C 1
ATOM 1650 O O . LYS A 1 202 ? -45.373 -10.501 65.834 1.00 83.88 202 LYS A O 1
ATOM 1655 N N . THR A 1 203 ? -47.528 -10.038 65.365 1.00 85.00 203 THR A N 1
ATOM 1656 C CA . THR A 1 203 ? -47.394 -10.162 63.909 1.00 85.00 203 THR A CA 1
ATOM 1657 C C . THR A 1 203 ? -46.422 -9.117 63.371 1.00 85.00 203 THR A C 1
ATOM 1659 O O . THR A 1 203 ? -45.487 -9.473 62.666 1.00 85.00 203 THR A O 1
ATOM 1662 N N . PHE A 1 204 ? -46.572 -7.851 63.776 1.00 82.81 204 PHE A N 1
ATOM 1663 C CA . PHE A 1 204 ? -45.670 -6.766 63.389 1.00 82.81 204 PHE A CA 1
ATOM 1664 C C . PHE A 1 204 ? -44.214 -7.030 63.803 1.00 82.81 204 PHE A C 1
ATOM 1666 O O . PHE A 1 204 ? -43.306 -6.869 62.989 1.00 82.81 204 PHE A O 1
ATOM 1673 N N . VAL A 1 205 ? -43.980 -7.476 65.042 1.00 81.50 205 VAL A N 1
ATOM 1674 C CA . VAL A 1 205 ? -42.635 -7.796 65.545 1.00 81.50 205 VAL A CA 1
ATOM 1675 C C . VAL A 1 205 ? -42.015 -8.955 64.765 1.00 81.50 205 VAL A C 1
ATOM 1677 O O . VAL A 1 205 ? -40.865 -8.835 64.348 1.00 81.50 205 VAL A O 1
ATOM 1680 N N . SER A 1 206 ? -42.756 -10.037 64.502 1.00 83.81 206 SER A N 1
ATOM 1681 C CA . SER A 1 206 ? -42.269 -11.142 63.660 1.00 83.81 206 SER A CA 1
ATOM 1682 C C . SER A 1 206 ? -41.889 -10.667 62.252 1.00 83.81 206 SER A C 1
ATOM 1684 O O . SER A 1 206 ? -40.799 -10.977 61.778 1.00 83.81 206 SER A O 1
ATOM 1686 N N . ASP A 1 207 ? -42.725 -9.835 61.629 1.00 81.75 207 ASP A N 1
ATOM 1687 C CA . ASP A 1 207 ? -42.497 -9.268 60.293 1.00 81.75 207 ASP A CA 1
ATOM 1688 C C . ASP A 1 207 ? -41.266 -8.338 60.230 1.00 81.75 207 ASP A C 1
ATOM 1690 O O . ASP A 1 207 ? -40.597 -8.201 59.194 1.00 81.75 207 ASP A O 1
ATOM 1694 N N . VAL A 1 208 ? -40.991 -7.625 61.326 1.00 80.44 208 VAL A N 1
ATOM 1695 C CA . VAL A 1 208 ? -39.814 -6.760 61.479 1.00 80.44 208 VAL A CA 1
ATOM 1696 C C . VAL A 1 208 ? -38.557 -7.598 61.675 1.00 80.44 208 VAL A C 1
ATOM 1698 O O . VAL A 1 208 ? -37.572 -7.328 60.992 1.00 80.44 208 VAL A O 1
ATOM 1701 N N . VAL A 1 209 ? -38.599 -8.620 62.536 1.00 80.81 209 VAL A N 1
ATOM 1702 C CA . VAL A 1 209 ? -37.471 -9.532 62.790 1.00 80.81 209 VAL A CA 1
ATOM 1703 C C . VAL A 1 209 ? -37.060 -10.262 61.512 1.00 80.81 209 VAL A C 1
ATOM 1705 O O . VAL A 1 209 ? -35.886 -10.219 61.151 1.00 80.81 209 VAL A O 1
ATOM 1708 N N . GLU A 1 210 ? -38.013 -10.826 60.766 1.00 82.94 210 GLU A N 1
ATOM 1709 C CA . GLU A 1 210 ? -37.724 -11.555 59.524 1.00 82.94 210 GLU A CA 1
ATOM 1710 C C . GLU A 1 210 ? -37.064 -10.651 58.467 1.00 82.94 210 GLU A C 1
ATOM 1712 O O . GLU A 1 210 ? -36.092 -11.030 57.810 1.00 82.94 210 GLU A O 1
ATOM 1717 N N . LYS A 1 211 ? -37.533 -9.403 58.322 1.00 78.50 211 LYS A N 1
ATOM 1718 C CA . LYS A 1 211 ? -36.886 -8.453 57.401 1.00 78.50 211 LYS A CA 1
ATOM 1719 C C . LYS A 1 211 ? -35.538 -7.945 57.902 1.00 78.50 211 LYS A C 1
ATOM 1721 O O . LYS A 1 211 ? -34.677 -7.655 57.074 1.00 78.50 211 LYS A O 1
ATOM 1726 N N . LEU A 1 212 ? -35.345 -7.822 59.215 1.00 80.06 212 LEU A N 1
ATOM 1727 C CA . LEU A 1 212 ? -34.044 -7.498 59.801 1.00 80.06 212 LEU A CA 1
ATOM 1728 C C . LEU A 1 212 ? -33.030 -8.595 59.476 1.00 80.06 212 LEU A C 1
ATOM 1730 O O . LEU A 1 212 ? -31.943 -8.276 59.006 1.00 80.06 212 LEU A O 1
ATOM 1734 N N . GLU A 1 213 ? -33.406 -9.865 59.615 1.00 81.62 213 GLU A N 1
ATOM 1735 C CA . GLU A 1 213 ? -32.567 -10.997 59.205 1.00 81.62 213 GLU A CA 1
ATOM 1736 C C . GLU A 1 213 ? -32.269 -10.978 57.700 1.00 81.62 213 GLU A C 1
ATOM 1738 O O . GLU A 1 213 ? -31.111 -11.109 57.300 1.00 81.62 213 GLU A O 1
ATOM 1743 N N . GLN A 1 214 ? -33.267 -10.724 56.845 1.00 82.00 214 GLN A N 1
ATOM 1744 C CA . GLN A 1 214 ? -33.038 -10.582 55.399 1.00 82.00 214 GLN A CA 1
ATOM 1745 C C . GLN A 1 214 ? -32.068 -9.436 55.069 1.00 82.00 214 GLN A C 1
ATOM 1747 O O . GLN A 1 214 ? -31.173 -9.606 54.238 1.00 82.00 214 GLN A O 1
ATOM 1752 N N . ALA A 1 215 ? -32.210 -8.280 55.722 1.00 77.31 215 ALA A N 1
ATOM 1753 C CA . ALA A 1 215 ? -31.333 -7.128 55.521 1.00 77.31 215 ALA A CA 1
ATOM 1754 C C . ALA A 1 215 ? -29.909 -7.378 56.045 1.00 77.31 215 ALA A C 1
ATOM 1756 O O . ALA A 1 215 ? -28.939 -6.926 55.433 1.00 77.31 215 ALA A O 1
ATOM 1757 N N . VAL A 1 216 ? -29.762 -8.109 57.153 1.00 78.62 216 VAL A N 1
ATOM 1758 C CA . VAL A 1 216 ? -28.458 -8.544 57.676 1.00 78.62 216 VAL A CA 1
ATOM 1759 C C . VAL A 1 216 ? -27.772 -9.472 56.671 1.00 78.62 216 VAL A C 1
ATOM 1761 O O . VAL A 1 216 ? -26.636 -9.199 56.282 1.00 78.62 216 VAL A O 1
ATOM 1764 N N . ASN A 1 217 ? -28.484 -10.475 56.149 1.00 84.88 217 ASN A N 1
ATOM 1765 C CA . ASN A 1 217 ? -27.949 -11.410 55.152 1.00 84.88 217 ASN A CA 1
ATOM 1766 C C . ASN A 1 217 ? -27.552 -10.708 53.839 1.00 84.88 217 ASN A C 1
ATOM 1768 O O . ASN A 1 217 ? -26.494 -10.979 53.268 1.00 84.88 217 ASN A O 1
ATOM 1772 N N . GLN A 1 218 ? -28.364 -9.757 53.363 1.00 83.81 218 GLN A N 1
ATOM 1773 C CA . GLN A 1 218 ? -28.017 -8.939 52.195 1.00 83.81 218 GLN A CA 1
ATOM 1774 C C . GLN A 1 218 ? -26.778 -8.071 52.446 1.00 83.81 218 GLN A C 1
ATOM 1776 O O . GLN A 1 218 ? -25.921 -7.958 51.570 1.00 83.81 218 GLN A O 1
ATOM 1781 N N . ASN A 1 219 ? -26.645 -7.483 53.638 1.00 86.44 219 ASN A N 1
ATOM 1782 C CA . ASN A 1 219 ? -25.463 -6.702 54.000 1.00 86.44 219 ASN A CA 1
ATOM 1783 C C . ASN A 1 219 ? -24.192 -7.556 54.061 1.00 86.44 219 ASN A C 1
ATOM 1785 O O . ASN A 1 219 ? -23.135 -7.081 53.646 1.00 86.44 219 ASN A O 1
ATOM 1789 N N . GLU A 1 220 ? -24.265 -8.801 54.531 1.00 87.75 220 GLU A N 1
ATOM 1790 C CA . GLU A 1 220 ? -23.124 -9.723 54.479 1.00 87.75 220 GLU A CA 1
ATOM 1791 C C . GLU A 1 220 ? -22.720 -10.057 53.042 1.00 87.75 220 GLU A C 1
ATOM 1793 O O . GLU A 1 220 ? -21.539 -9.966 52.700 1.00 87.75 220 GLU A O 1
ATOM 1798 N N . LEU A 1 221 ? -23.687 -10.350 52.167 1.00 85.88 221 LEU A N 1
ATOM 1799 C CA . LEU A 1 221 ? -23.424 -10.571 50.741 1.00 85.88 221 LEU A CA 1
ATOM 1800 C C . LEU A 1 221 ? -22.764 -9.349 50.087 1.00 85.88 221 LEU A C 1
ATOM 1802 O O . LEU A 1 221 ? -21.769 -9.491 49.374 1.00 85.88 221 LEU A O 1
ATOM 1806 N N . LEU A 1 222 ? -23.271 -8.145 50.366 1.00 87.50 222 LEU A N 1
ATOM 1807 C CA . LEU A 1 222 ? -22.695 -6.896 49.862 1.00 87.50 222 LEU A CA 1
ATOM 1808 C C . LEU A 1 222 ? -21.288 -6.644 50.416 1.00 87.50 222 LEU A C 1
ATOM 1810 O O . LEU A 1 222 ? -20.413 -6.211 49.666 1.00 87.50 222 LEU A O 1
ATOM 1814 N N . ARG A 1 223 ? -21.032 -6.943 51.696 1.00 86.69 223 ARG A N 1
ATOM 1815 C CA . ARG A 1 223 ? -19.690 -6.846 52.295 1.00 86.69 223 ARG A CA 1
ATOM 1816 C C . ARG A 1 223 ? -18.703 -7.795 51.623 1.00 86.69 223 ARG A C 1
ATOM 1818 O O . ARG A 1 223 ? -17.598 -7.368 51.293 1.00 86.69 223 ARG A O 1
ATOM 1825 N N . ASN A 1 224 ? -19.112 -9.034 51.363 1.00 87.94 224 ASN A N 1
ATOM 1826 C CA . ASN A 1 224 ? -18.283 -10.024 50.675 1.00 87.94 224 ASN A CA 1
ATOM 1827 C C . ASN A 1 224 ? -18.003 -9.613 49.222 1.00 87.94 224 ASN A C 1
ATOM 1829 O O . ASN A 1 224 ? -16.857 -9.659 48.774 1.00 87.94 224 ASN A O 1
ATOM 1833 N N . ALA A 1 225 ? -19.018 -9.125 48.501 1.00 86.25 225 ALA A N 1
ATOM 1834 C CA . ALA A 1 225 ? -18.850 -8.605 47.144 1.00 86.25 225 ALA A CA 1
ATOM 1835 C C . ALA A 1 225 ? -17.916 -7.381 47.104 1.00 86.25 225 ALA A C 1
ATOM 1837 O O . ALA A 1 225 ? -17.045 -7.289 46.237 1.00 86.25 225 ALA A O 1
ATOM 1838 N N . LEU A 1 226 ? -18.046 -6.464 48.069 1.00 88.62 226 LEU A N 1
ATOM 1839 C CA . LEU A 1 226 ? -17.177 -5.294 48.196 1.00 88.62 226 LEU A CA 1
ATOM 1840 C C . LEU A 1 226 ? -15.725 -5.695 48.493 1.00 88.62 226 LEU A C 1
ATOM 1842 O O . LEU A 1 226 ? -14.803 -5.102 47.931 1.00 88.62 226 LEU A O 1
ATOM 1846 N N . ALA A 1 227 ? -15.510 -6.694 49.354 1.00 89.69 227 ALA A N 1
ATOM 1847 C CA . ALA A 1 227 ? -14.182 -7.237 49.629 1.00 89.69 227 ALA A CA 1
ATOM 1848 C C . ALA A 1 227 ? -13.548 -7.820 48.355 1.00 89.69 227 ALA A C 1
ATOM 1850 O O . ALA A 1 227 ? -12.436 -7.430 47.996 1.00 89.69 227 ALA A O 1
ATOM 1851 N N . GLY A 1 228 ? -14.294 -8.637 47.601 1.00 90.69 228 GLY A N 1
ATOM 1852 C CA . GLY A 1 228 ? -13.837 -9.176 46.316 1.00 90.69 228 GLY A CA 1
ATOM 1853 C C . GLY A 1 228 ? -13.522 -8.088 45.282 1.00 90.69 228 GLY A C 1
ATOM 1854 O O . GLY A 1 228 ? -12.503 -8.154 44.595 1.00 90.69 228 GLY A O 1
ATOM 1855 N N . MET A 1 229 ? -14.339 -7.031 45.208 1.00 89.50 229 MET A N 1
ATOM 1856 C CA . MET A 1 229 ? -14.063 -5.877 44.342 1.00 89.50 229 MET A CA 1
ATOM 1857 C C . MET A 1 229 ? -12.796 -5.118 44.751 1.00 89.50 229 MET A C 1
ATOM 1859 O O . MET A 1 229 ? -12.043 -4.689 43.877 1.00 89.50 229 MET A O 1
ATOM 1863 N N . LYS A 1 230 ? -12.529 -4.957 46.053 1.00 91.38 230 LYS A N 1
ATOM 1864 C CA . LYS A 1 230 ? -11.290 -4.325 46.536 1.00 91.38 230 LYS A CA 1
ATOM 1865 C C . LYS A 1 230 ? -10.055 -5.137 46.158 1.00 91.38 230 LYS A C 1
ATOM 1867 O O . LYS A 1 230 ? -9.074 -4.557 45.696 1.00 91.38 230 LYS A O 1
ATOM 1872 N N . GLU A 1 231 ? -10.109 -6.458 46.299 1.00 91.69 231 GLU A N 1
ATOM 1873 C CA . GLU A 1 231 ? -9.011 -7.334 45.879 1.00 91.69 231 GLU A CA 1
ATOM 1874 C C . GLU A 1 231 ? -8.785 -7.282 44.366 1.00 91.69 231 GLU A C 1
ATOM 1876 O O . GLU A 1 231 ? -7.649 -7.132 43.914 1.00 91.69 231 GLU A O 1
ATOM 1881 N N . ALA A 1 232 ? -9.858 -7.349 43.573 1.00 90.50 232 ALA A N 1
ATOM 1882 C CA . ALA A 1 232 ? -9.773 -7.244 42.119 1.00 90.50 232 ALA A CA 1
ATOM 1883 C C . ALA A 1 232 ? -9.183 -5.895 41.679 1.00 90.50 232 ALA A C 1
ATOM 1885 O O . ALA A 1 232 ? -8.316 -5.859 40.805 1.00 90.50 232 ALA A O 1
ATOM 1886 N N . LYS A 1 233 ? -9.595 -4.798 42.327 1.00 91.62 233 LYS A N 1
ATOM 1887 C CA . LYS A 1 233 ? -9.030 -3.464 42.102 1.00 91.62 233 LYS A CA 1
ATOM 1888 C C . LYS A 1 233 ? -7.530 -3.436 42.404 1.00 91.62 233 LYS A C 1
ATOM 1890 O O . LYS A 1 233 ? -6.768 -2.985 41.559 1.00 91.62 233 LYS A O 1
ATOM 1895 N N . SER A 1 234 ? -7.100 -3.974 43.546 1.00 93.12 234 SER A N 1
ATOM 1896 C CA . SER A 1 234 ? -5.677 -4.023 43.906 1.00 93.12 234 SER A CA 1
ATOM 1897 C C . SER A 1 234 ? -4.848 -4.840 42.904 1.00 93.12 234 SER A C 1
ATOM 1899 O O . SER A 1 234 ? -3.755 -4.430 42.520 1.00 93.12 234 SER A O 1
ATOM 1901 N N . ARG A 1 235 ? -5.379 -5.966 42.405 1.00 94.56 235 ARG A N 1
ATOM 1902 C CA . ARG A 1 235 ? -4.716 -6.759 41.352 1.00 94.56 235 ARG A CA 1
ATOM 1903 C C . ARG A 1 235 ? -4.581 -5.983 40.043 1.00 94.56 235 ARG A C 1
ATOM 1905 O O . ARG A 1 235 ? -3.530 -6.051 39.409 1.00 94.56 235 ARG A O 1
ATOM 1912 N N . LEU A 1 236 ? -5.624 -5.252 39.648 1.00 94.25 236 LEU A N 1
ATOM 1913 C CA . LEU A 1 236 ? -5.602 -4.406 38.454 1.00 94.25 236 LEU A CA 1
ATOM 1914 C C . LEU A 1 236 ? -4.601 -3.257 38.589 1.00 94.25 236 LEU A C 1
ATOM 1916 O O . LEU A 1 236 ? -3.834 -3.032 37.659 1.00 94.25 236 LEU A O 1
ATOM 1920 N N . GLU A 1 237 ? -4.561 -2.583 39.738 1.00 93.50 237 GLU A N 1
ATOM 1921 C CA . GLU A 1 237 ? -3.588 -1.518 40.017 1.00 93.50 237 GLU A CA 1
ATOM 1922 C C . GLU A 1 237 ? -2.149 -2.046 39.928 1.00 93.50 237 GLU A C 1
ATOM 1924 O O . GLU A 1 237 ? -1.329 -1.468 39.218 1.00 93.50 237 GLU A O 1
ATOM 1929 N N . ASN A 1 238 ? -1.861 -3.205 40.528 1.00 94.38 238 ASN A N 1
ATOM 1930 C CA . ASN A 1 238 ? -0.538 -3.832 40.432 1.00 94.38 238 ASN A CA 1
ATOM 1931 C C . ASN A 1 238 ? -0.164 -4.198 38.985 1.00 94.38 238 ASN A C 1
ATOM 1933 O O . ASN A 1 238 ? 0.969 -3.973 38.555 1.00 94.38 238 ASN A O 1
ATOM 1937 N N . SER A 1 239 ? -1.108 -4.758 38.222 1.00 94.62 239 SER A N 1
ATOM 1938 C CA . SER A 1 239 ? -0.880 -5.099 36.814 1.00 94.62 239 SER A CA 1
ATOM 1939 C C . SER A 1 239 ? -0.652 -3.857 35.953 1.00 94.62 239 SER A C 1
ATOM 1941 O O . SER A 1 239 ? 0.166 -3.904 35.035 1.00 94.62 239 SER A O 1
ATOM 1943 N N . LEU A 1 240 ? -1.362 -2.762 36.236 1.00 94.19 240 LEU A N 1
ATOM 1944 C CA . LEU A 1 240 ? -1.203 -1.492 35.536 1.00 94.19 240 LEU A CA 1
ATOM 1945 C C . LEU A 1 240 ? 0.179 -0.898 35.809 1.00 94.19 240 LEU A C 1
ATOM 1947 O O . LEU A 1 240 ? 0.897 -0.610 34.858 1.00 94.19 240 LEU A O 1
ATOM 1951 N N . SER A 1 241 ? 0.600 -0.818 37.074 1.00 93.69 241 SER A N 1
ATOM 1952 C CA . SER A 1 241 ? 1.941 -0.331 37.423 1.00 93.69 241 SER A CA 1
ATOM 1953 C C . SER A 1 241 ? 3.051 -1.172 36.788 1.00 93.69 241 SER A C 1
ATOM 1955 O O . SER A 1 241 ? 4.055 -0.631 36.327 1.00 93.69 241 SER A O 1
ATOM 1957 N N . HIS A 1 242 ? 2.872 -2.496 36.703 1.00 94.25 242 HIS A N 1
ATOM 1958 C CA . HIS A 1 242 ? 3.826 -3.359 36.004 1.00 94.25 242 HIS A CA 1
ATOM 1959 C C . HIS A 1 242 ? 3.879 -3.069 34.495 1.00 94.25 242 HIS A C 1
ATOM 1961 O O . HIS A 1 242 ? 4.964 -2.998 33.911 1.00 94.25 242 HIS A O 1
ATOM 1967 N N . ALA A 1 243 ? 2.720 -2.880 33.859 1.00 92.69 243 ALA A N 1
ATOM 1968 C CA . ALA A 1 243 ? 2.640 -2.542 32.442 1.00 92.69 243 ALA A CA 1
ATOM 1969 C C . ALA A 1 243 ? 3.250 -1.162 32.145 1.00 92.69 243 ALA A C 1
ATOM 1971 O O . ALA A 1 243 ? 4.009 -1.032 31.187 1.00 92.69 243 ALA A O 1
ATOM 1972 N N . GLU A 1 244 ? 2.981 -0.158 32.982 1.00 93.06 244 GLU A N 1
ATOM 1973 C CA . GLU A 1 244 ? 3.565 1.184 32.881 1.00 93.06 244 GLU A CA 1
ATOM 1974 C C . GLU A 1 244 ? 5.091 1.145 33.001 1.00 93.06 244 GLU A C 1
ATOM 1976 O O . GLU A 1 244 ? 5.786 1.718 32.161 1.00 93.06 244 GLU A O 1
ATOM 1981 N N . TRP A 1 245 ? 5.619 0.404 33.981 1.00 95.44 245 TRP A N 1
ATOM 1982 C CA . TRP A 1 245 ? 7.062 0.212 34.142 1.00 95.44 245 TRP A CA 1
ATOM 1983 C C . TRP A 1 245 ? 7.699 -0.432 32.903 1.00 95.44 245 TRP A C 1
ATOM 1985 O O . TRP A 1 245 ? 8.719 0.045 32.399 1.00 95.44 245 TRP A O 1
ATOM 1995 N N . LYS A 1 246 ? 7.074 -1.484 32.358 1.00 94.94 246 LYS A N 1
ATOM 1996 C CA . LYS A 1 246 ? 7.558 -2.151 31.141 1.00 94.94 246 LYS A CA 1
ATOM 1997 C C . LYS A 1 246 ? 7.516 -1.220 29.928 1.00 94.94 246 LYS A C 1
ATOM 1999 O O . LYS A 1 246 ? 8.429 -1.242 29.107 1.00 94.94 246 LYS A O 1
ATOM 2004 N N . ASN A 1 247 ? 6.478 -0.396 29.816 1.00 93.75 247 ASN A N 1
ATOM 2005 C CA . ASN A 1 247 ? 6.343 0.548 28.712 1.00 93.75 247 ASN A CA 1
ATOM 2006 C C . ASN A 1 247 ? 7.408 1.654 28.784 1.00 93.75 247 ASN A C 1
ATOM 2008 O O . ASN A 1 247 ? 8.025 1.978 27.774 1.00 93.75 247 ASN A O 1
ATOM 2012 N N . GLN A 1 248 ? 7.710 2.160 29.986 1.00 93.94 248 GLN A N 1
ATOM 2013 C CA . GLN A 1 248 ? 8.825 3.090 30.193 1.00 93.94 248 GLN A CA 1
ATOM 2014 C C . GLN A 1 248 ? 10.172 2.473 29.801 1.00 93.94 248 GLN A C 1
ATOM 2016 O O . GLN A 1 248 ? 10.964 3.127 29.122 1.00 93.94 248 GLN A O 1
ATOM 2021 N N . GLN A 1 249 ? 10.427 1.210 30.166 1.00 94.50 249 GLN A N 1
ATOM 2022 C CA . GLN A 1 249 ? 11.636 0.506 29.725 1.00 94.50 249 GLN A CA 1
ATOM 2023 C C . GLN A 1 249 ? 11.725 0.431 28.195 1.00 94.50 249 GLN A C 1
ATOM 2025 O O . GLN A 1 249 ? 12.730 0.850 27.619 1.00 94.50 249 GLN A O 1
ATOM 2030 N N . LEU A 1 250 ? 10.655 -0.006 27.528 1.00 94.62 250 LEU A N 1
ATOM 2031 C CA . LEU A 1 250 ? 10.616 -0.098 26.065 1.00 94.62 250 LEU A CA 1
ATOM 2032 C C . LEU A 1 250 ? 10.761 1.267 25.377 1.00 94.62 250 LEU A C 1
ATOM 2034 O O . LEU A 1 250 ? 11.359 1.350 24.305 1.00 94.62 250 LEU A O 1
ATOM 2038 N N . GLU A 1 251 ? 10.249 2.352 25.963 1.00 94.31 251 GLU A N 1
ATOM 2039 C CA . GLU A 1 251 ? 10.485 3.706 25.451 1.00 94.31 251 GLU A CA 1
ATOM 2040 C C . GLU A 1 251 ? 11.958 4.109 25.543 1.00 94.31 251 GLU A C 1
ATOM 2042 O O . GLU A 1 251 ? 12.489 4.711 24.605 1.00 94.31 251 GLU A O 1
ATOM 2047 N N . THR A 1 252 ? 12.623 3.805 26.661 1.00 94.62 252 THR A N 1
ATOM 2048 C CA . THR A 1 252 ? 14.054 4.101 26.816 1.00 94.62 252 THR A CA 1
ATOM 2049 C C . THR A 1 252 ? 14.904 3.302 25.833 1.00 94.62 252 THR A C 1
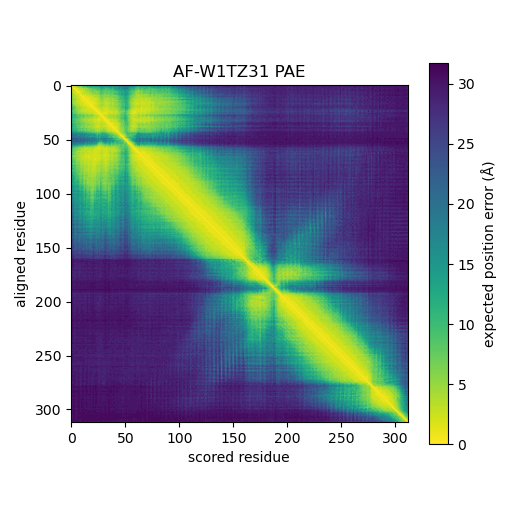ATOM 2051 O O . THR A 1 252 ? 15.776 3.874 25.180 1.00 94.62 252 THR A O 1
ATOM 2054 N N . GLU A 1 253 ? 14.587 2.022 25.642 1.00 94.31 253 GLU A N 1
ATOM 2055 C CA . GLU A 1 253 ? 15.265 1.145 24.688 1.00 94.31 253 GLU A CA 1
ATOM 2056 C C . GLU A 1 253 ? 15.041 1.607 23.241 1.00 94.31 253 GLU A C 1
ATOM 2058 O O . GLU A 1 253 ? 15.994 1.767 22.482 1.00 94.31 253 GLU A O 1
ATOM 2063 N N . ASN A 1 254 ? 13.807 1.965 22.871 1.00 94.56 254 ASN A N 1
ATOM 2064 C CA . ASN A 1 254 ? 13.517 2.531 21.550 1.00 94.56 254 ASN A CA 1
ATOM 2065 C C . ASN A 1 254 ? 14.255 3.850 21.290 1.00 94.56 254 ASN A C 1
ATOM 2067 O O . ASN A 1 254 ? 14.666 4.117 20.159 1.00 94.56 254 ASN A O 1
ATOM 2071 N N . LYS A 1 255 ? 14.416 4.705 22.307 1.00 94.50 255 LYS A N 1
ATOM 2072 C CA . LYS A 1 255 ? 15.208 5.939 22.178 1.00 94.50 255 LYS A CA 1
ATOM 2073 C C . LYS A 1 255 ? 16.683 5.622 21.930 1.00 94.50 255 LYS A C 1
ATOM 2075 O O . LYS A 1 255 ? 17.274 6.259 21.060 1.00 94.50 255 LYS A O 1
ATOM 2080 N N . ALA A 1 256 ? 17.242 4.635 22.631 1.00 94.06 256 ALA A N 1
ATOM 2081 C CA . ALA A 1 256 ? 18.615 4.178 22.420 1.00 94.06 256 ALA A CA 1
ATOM 2082 C C . ALA A 1 256 ? 18.809 3.605 21.004 1.00 94.06 256 ALA A C 1
ATOM 2084 O O . ALA A 1 256 ? 19.671 4.080 20.270 1.00 94.06 256 ALA A O 1
ATOM 2085 N N . LEU A 1 257 ? 17.928 2.699 20.565 1.00 94.25 257 LEU A N 1
ATOM 2086 C CA . LEU A 1 257 ? 17.974 2.094 19.226 1.00 94.25 257 LEU A CA 1
ATOM 2087 C C . LEU A 1 257 ? 17.812 3.119 18.095 1.00 94.25 257 LEU A C 1
ATOM 2089 O O . LEU A 1 257 ? 18.399 2.976 17.022 1.00 94.25 257 LEU A O 1
ATOM 2093 N N . LYS A 1 258 ? 17.015 4.175 18.303 1.00 93.88 258 LYS A N 1
ATOM 2094 C CA . LYS A 1 258 ? 16.911 5.288 17.343 1.00 93.88 258 LYS A CA 1
ATOM 2095 C C . LYS A 1 258 ? 18.206 6.084 17.238 1.00 93.88 258 LYS A C 1
ATOM 2097 O O . LYS A 1 258 ? 18.503 6.595 16.160 1.00 93.88 258 LYS A O 1
ATOM 2102 N N . LEU A 1 259 ? 18.933 6.236 18.341 1.00 93.62 259 LEU A N 1
ATOM 2103 C CA . LEU A 1 259 ? 20.209 6.941 18.361 1.00 93.62 259 LEU A CA 1
ATOM 2104 C C . LEU A 1 259 ? 21.284 6.104 17.659 1.00 93.62 259 LEU A C 1
ATOM 2106 O O . LEU A 1 259 ? 21.920 6.602 16.735 1.00 93.62 259 LEU A O 1
ATOM 2110 N N . GLU A 1 260 ? 21.356 4.812 17.976 1.00 93.69 260 GLU A N 1
ATOM 2111 C CA . GLU A 1 260 ? 22.243 3.848 17.314 1.00 93.69 260 GLU A CA 1
ATOM 2112 C C . GLU A 1 260 ? 21.983 3.768 15.800 1.00 93.69 260 GLU A C 1
ATOM 2114 O O . GLU A 1 260 ? 22.908 3.864 14.999 1.00 93.69 260 GLU A O 1
ATOM 2119 N N . ASN A 1 261 ? 20.719 3.712 15.363 1.00 94.06 261 ASN A N 1
ATOM 2120 C CA . ASN A 1 261 ? 20.391 3.730 13.931 1.00 94.06 261 ASN A CA 1
ATOM 2121 C C . ASN A 1 261 ? 20.845 5.011 13.217 1.00 94.06 261 ASN A C 1
ATOM 2123 O O . ASN A 1 261 ? 21.203 4.969 12.039 1.00 94.06 261 ASN A O 1
ATOM 2127 N N . ARG A 1 262 ? 20.815 6.1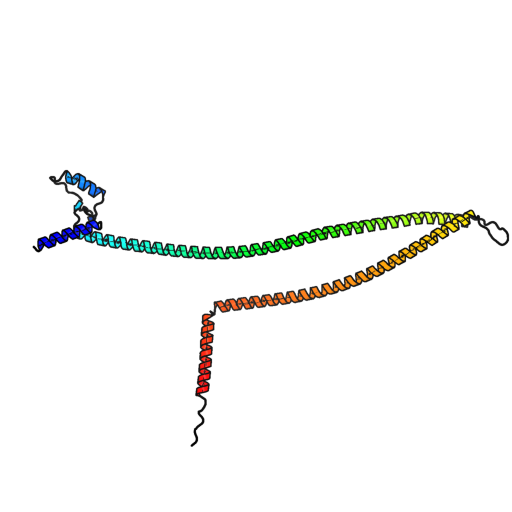66 13.896 1.00 93.44 262 ARG A N 1
ATOM 2128 C CA . ARG A 1 262 ? 21.331 7.415 13.317 1.00 93.44 262 ARG A CA 1
ATOM 2129 C C . ARG A 1 262 ? 22.842 7.349 13.150 1.00 93.44 262 ARG A C 1
ATOM 2131 O O . ARG A 1 262 ? 23.328 7.734 12.092 1.00 93.44 262 ARG A O 1
ATOM 2138 N N . GLU A 1 263 ? 23.554 6.845 14.153 1.00 92.88 263 GLU A N 1
ATOM 2139 C CA . GLU A 1 263 ? 25.007 6.657 14.092 1.00 92.88 263 GLU A CA 1
ATOM 2140 C C . GLU A 1 263 ? 25.389 5.692 12.968 1.00 92.88 263 GLU A C 1
ATOM 2142 O O . GLU A 1 263 ? 26.206 6.041 12.120 1.00 92.88 263 GLU A O 1
ATOM 2147 N N . LEU A 1 264 ? 24.712 4.545 12.870 1.00 94.12 264 LEU A N 1
ATOM 2148 C CA . LEU A 1 264 ? 24.923 3.579 11.791 1.00 94.12 264 LEU A CA 1
ATOM 2149 C C . LEU A 1 264 ? 24.657 4.179 10.409 1.00 94.12 264 LEU A C 1
ATOM 2151 O O . LEU A 1 264 ? 25.396 3.901 9.468 1.00 94.12 264 LEU A O 1
ATOM 2155 N N . LYS A 1 265 ? 23.635 5.031 10.270 1.00 93.38 265 LYS A N 1
ATOM 2156 C CA . LYS A 1 265 ? 23.355 5.723 9.006 1.00 93.38 265 LYS A CA 1
ATOM 2157 C C . LYS A 1 265 ? 24.471 6.699 8.630 1.00 93.38 265 LYS A C 1
ATOM 2159 O O . LYS A 1 265 ? 24.842 6.765 7.464 1.00 93.38 265 LYS A O 1
ATOM 2164 N N . VAL A 1 266 ? 25.033 7.418 9.602 1.00 92.62 266 VAL A N 1
ATOM 2165 C CA . VAL A 1 266 ? 26.202 8.284 9.375 1.00 92.62 266 VAL A CA 1
ATOM 2166 C C . VAL A 1 266 ? 27.423 7.450 8.987 1.00 92.62 266 VAL A C 1
ATOM 2168 O O . VAL A 1 266 ? 28.092 7.782 8.014 1.00 92.62 266 VAL A O 1
ATOM 2171 N N . SER A 1 267 ? 27.692 6.346 9.691 1.00 91.62 267 SER A N 1
ATOM 2172 C CA . SER A 1 267 ? 28.786 5.430 9.349 1.00 91.62 267 SER A CA 1
ATOM 2173 C C . SER A 1 267 ? 28.622 4.818 7.960 1.00 91.62 267 SER A C 1
ATOM 2175 O O . SER A 1 267 ? 29.608 4.694 7.241 1.00 91.62 267 SER A O 1
ATOM 2177 N N . LYS A 1 268 ? 27.392 4.472 7.566 1.00 92.38 268 LYS A N 1
ATOM 2178 C CA . LYS A 1 268 ? 27.090 3.982 6.220 1.00 92.38 268 LYS A CA 1
ATOM 2179 C C . LYS A 1 268 ? 27.368 5.051 5.167 1.00 92.38 268 LYS A C 1
ATOM 2181 O O . LYS A 1 268 ? 28.081 4.762 4.222 1.00 92.38 268 LYS A O 1
ATOM 2186 N N . ASN A 1 269 ? 26.882 6.276 5.360 1.00 89.56 269 ASN A N 1
ATOM 2187 C CA . ASN A 1 269 ? 27.147 7.367 4.420 1.00 89.56 269 ASN A CA 1
ATOM 2188 C C . ASN A 1 269 ? 28.655 7.630 4.266 1.00 89.56 269 ASN A C 1
ATOM 2190 O O . ASN A 1 269 ? 29.134 7.776 3.155 1.00 89.56 269 ASN A O 1
ATOM 2194 N N . LEU A 1 270 ? 29.416 7.618 5.367 1.00 88.38 270 LEU A N 1
ATOM 2195 C CA . LEU A 1 270 ? 30.878 7.744 5.311 1.00 88.38 270 LEU A CA 1
ATOM 2196 C C . LEU A 1 270 ? 31.540 6.588 4.552 1.00 88.38 270 LEU A C 1
ATOM 2198 O O . LEU A 1 270 ? 32.546 6.793 3.879 1.00 88.38 270 LEU A O 1
ATOM 2202 N N . LEU A 1 271 ? 31.014 5.369 4.688 1.00 87.69 271 LEU A N 1
ATOM 2203 C CA . LEU A 1 271 ? 31.495 4.214 3.934 1.00 87.69 271 LEU A CA 1
ATOM 2204 C C . LEU A 1 271 ? 31.192 4.368 2.440 1.00 87.69 271 LEU A C 1
ATOM 2206 O O . LEU A 1 271 ? 32.063 4.078 1.625 1.00 87.69 271 LEU A O 1
ATOM 2210 N N . ASP A 1 272 ? 29.995 4.848 2.102 1.00 86.88 272 ASP A N 1
ATOM 2211 C CA . ASP A 1 272 ? 29.583 5.123 0.727 1.00 86.88 272 ASP A CA 1
ATOM 2212 C C . ASP A 1 272 ? 30.497 6.210 0.114 1.00 86.88 272 ASP A C 1
ATOM 2214 O O . ASP A 1 272 ? 31.104 5.963 -0.929 1.00 86.88 272 ASP A O 1
ATOM 2218 N N . ASP A 1 273 ? 30.732 7.326 0.820 1.00 85.62 273 ASP A N 1
ATOM 2219 C CA . ASP A 1 273 ? 31.670 8.391 0.416 1.00 85.62 273 ASP A CA 1
ATOM 2220 C C . ASP A 1 273 ? 33.101 7.846 0.209 1.00 85.62 273 ASP A C 1
ATOM 2222 O O . ASP A 1 273 ? 33.788 8.176 -0.759 1.00 85.62 273 ASP A O 1
ATOM 2226 N N . LEU A 1 274 ? 33.577 6.976 1.109 1.00 81.19 274 LEU A N 1
ATOM 2227 C CA . LEU A 1 274 ? 34.890 6.334 0.978 1.00 81.19 274 LEU A CA 1
ATOM 2228 C C . LEU A 1 274 ? 34.957 5.379 -0.216 1.00 81.19 274 LEU A C 1
ATOM 2230 O O . LEU A 1 274 ? 36.007 5.292 -0.851 1.00 81.19 274 LEU A O 1
ATOM 2234 N N . SER A 1 275 ? 33.869 4.668 -0.516 1.00 77.88 275 SER A N 1
ATOM 2235 C CA . SER A 1 275 ? 33.788 3.753 -1.659 1.00 77.88 275 SER A CA 1
ATOM 2236 C C . SER A 1 275 ? 33.766 4.486 -3.004 1.00 77.88 275 SER A C 1
ATOM 2238 O O . SER A 1 275 ? 34.251 3.952 -4.001 1.00 77.88 275 SER A O 1
ATOM 2240 N N . GLU A 1 276 ? 33.269 5.726 -3.024 1.00 75.75 276 GLU A N 1
ATOM 2241 C CA . GLU A 1 276 ? 33.314 6.605 -4.195 1.00 75.75 276 GLU A CA 1
ATOM 2242 C C . GLU A 1 276 ? 34.735 7.133 -4.449 1.00 75.75 276 GLU A C 1
ATOM 2244 O O . GLU A 1 276 ? 35.183 7.208 -5.594 1.00 75.75 276 GLU A O 1
ATOM 2249 N N . VAL A 1 277 ? 35.474 7.456 -3.382 1.00 74.75 277 VAL A N 1
ATOM 2250 C CA . VAL A 1 277 ? 36.839 8.006 -3.475 1.00 74.75 277 VAL A CA 1
ATOM 2251 C C . VAL A 1 277 ? 37.904 6.923 -3.665 1.00 74.75 277 VAL A C 1
ATOM 2253 O O . VAL A 1 277 ? 38.920 7.175 -4.312 1.00 74.75 277 VAL A O 1
ATOM 2256 N N . ILE A 1 278 ? 37.711 5.734 -3.090 1.00 72.31 278 ILE A N 1
ATOM 2257 C CA . ILE A 1 278 ? 38.654 4.619 -3.184 1.00 72.31 278 ILE A CA 1
ATOM 2258 C C . ILE A 1 278 ? 37.925 3.411 -3.754 1.00 72.31 278 ILE A C 1
ATOM 2260 O O . ILE A 1 278 ? 37.162 2.729 -3.069 1.00 72.31 278 ILE A O 1
ATOM 2264 N N . THR A 1 279 ? 38.220 3.094 -5.009 1.00 75.75 279 THR A N 1
ATOM 2265 C CA . THR A 1 279 ? 37.611 1.937 -5.664 1.00 75.75 279 THR A CA 1
ATOM 2266 C C . THR A 1 279 ? 38.145 0.629 -5.069 1.00 75.75 279 THR A C 1
ATOM 2268 O O . THR A 1 279 ? 39.316 0.525 -4.689 1.00 75.75 279 THR A O 1
ATOM 2271 N N . GLU A 1 280 ? 37.335 -0.436 -5.054 1.00 72.44 280 GLU A N 1
ATOM 2272 C CA . GLU A 1 280 ? 37.780 -1.769 -4.599 1.00 72.44 280 GLU A CA 1
ATOM 2273 C C . GLU A 1 280 ? 39.055 -2.246 -5.315 1.00 72.44 280 GLU A C 1
ATOM 2275 O O . GLU A 1 280 ? 39.883 -2.948 -4.728 1.00 72.44 280 GLU A O 1
ATOM 2280 N N . LYS A 1 281 ? 39.254 -1.824 -6.571 1.00 73.56 281 LYS A N 1
ATOM 2281 C CA . LYS A 1 281 ? 40.460 -2.094 -7.369 1.00 73.56 281 LYS A CA 1
ATOM 2282 C C . LYS A 1 281 ? 41.705 -1.410 -6.800 1.00 73.56 281 LYS A C 1
ATOM 2284 O O . LYS A 1 281 ? 42.787 -1.998 -6.805 1.00 73.56 281 LYS A O 1
ATOM 2289 N N . GLU A 1 282 ? 41.575 -0.190 -6.292 1.00 77.88 282 GLU A N 1
ATOM 2290 C CA . GLU A 1 282 ? 42.671 0.540 -5.650 1.00 77.88 282 GLU A CA 1
ATOM 2291 C C . GLU A 1 282 ? 42.988 -0.032 -4.270 1.00 77.88 282 GLU A C 1
ATOM 2293 O O . GLU A 1 282 ? 44.164 -0.231 -3.961 1.00 77.88 282 GLU A O 1
ATOM 2298 N N . VAL A 1 283 ? 41.969 -0.403 -3.482 1.00 79.88 283 VAL A N 1
ATOM 2299 C CA . VAL A 1 283 ? 42.157 -1.088 -2.189 1.00 79.88 283 VAL A CA 1
ATOM 2300 C C . VAL A 1 283 ? 42.857 -2.433 -2.378 1.00 79.88 283 VAL A C 1
ATOM 2302 O O . VAL A 1 283 ? 43.834 -2.732 -1.692 1.00 79.88 283 VAL A O 1
ATOM 2305 N N . THR A 1 284 ? 42.404 -3.252 -3.329 1.00 78.69 284 THR A N 1
ATOM 2306 C CA . THR A 1 284 ? 43.036 -4.550 -3.623 1.00 78.69 284 THR A CA 1
ATOM 2307 C C . THR A 1 284 ? 44.450 -4.390 -4.173 1.00 78.69 284 THR A C 1
ATOM 2309 O O . THR A 1 284 ? 45.342 -5.146 -3.786 1.00 78.69 284 THR A O 1
ATOM 2312 N N . SER A 1 285 ? 44.699 -3.380 -5.011 1.00 79.06 285 SER A N 1
ATOM 2313 C CA . SER A 1 285 ? 46.043 -3.036 -5.493 1.00 79.06 285 SER A CA 1
ATOM 2314 C C . SER A 1 285 ? 46.974 -2.598 -4.354 1.00 79.06 285 SER A C 1
ATOM 2316 O O . SER A 1 285 ? 48.112 -3.074 -4.264 1.00 79.06 285 SER A O 1
ATOM 2318 N N . LEU A 1 286 ? 46.492 -1.751 -3.440 1.00 82.75 286 LEU A N 1
ATOM 2319 C CA . LEU A 1 286 ? 47.226 -1.322 -2.249 1.00 82.75 286 LEU A CA 1
ATOM 2320 C C . LEU A 1 286 ? 47.511 -2.494 -1.310 1.00 82.75 286 LEU A C 1
ATOM 2322 O O . LEU A 1 286 ? 48.662 -2.666 -0.921 1.00 82.75 286 LEU A O 1
ATOM 2326 N N . ASN A 1 287 ? 46.523 -3.341 -1.014 1.00 84.88 287 ASN A N 1
ATOM 2327 C CA . ASN A 1 287 ? 46.709 -4.540 -0.192 1.00 84.88 287 ASN A CA 1
ATOM 2328 C C . ASN A 1 287 ? 47.723 -5.501 -0.814 1.00 84.88 287 ASN A C 1
ATOM 2330 O O . ASN A 1 287 ? 48.610 -5.988 -0.117 1.00 84.88 287 ASN A O 1
ATOM 2334 N N . LYS A 1 288 ? 47.671 -5.710 -2.134 1.00 86.75 288 LYS A N 1
ATOM 2335 C CA . LYS A 1 288 ? 48.653 -6.534 -2.849 1.00 86.75 288 LYS A CA 1
ATOM 2336 C C . LYS A 1 288 ? 50.061 -5.936 -2.775 1.00 86.75 288 LYS A C 1
ATOM 2338 O O . LYS A 1 288 ? 51.027 -6.662 -2.565 1.00 86.75 288 LYS A O 1
ATOM 2343 N N . ARG A 1 289 ? 50.198 -4.608 -2.889 1.00 86.25 289 ARG A N 1
ATOM 2344 C CA . ARG A 1 289 ? 51.480 -3.907 -2.673 1.00 86.25 289 ARG A CA 1
ATOM 2345 C C . ARG A 1 289 ? 51.977 -4.038 -1.232 1.00 86.25 289 ARG A C 1
ATOM 2347 O O . ARG A 1 289 ? 53.175 -4.210 -1.027 1.00 86.25 289 ARG A O 1
ATOM 2354 N N . LEU A 1 290 ? 51.083 -3.964 -0.252 1.00 87.88 290 LEU A N 1
ATOM 2355 C CA . LEU A 1 290 ? 51.402 -4.078 1.171 1.00 87.88 290 LEU A CA 1
ATOM 2356 C C . LEU A 1 290 ? 51.855 -5.497 1.527 1.00 87.88 290 LEU A C 1
ATOM 2358 O O . LEU A 1 290 ? 52.832 -5.657 2.257 1.00 87.88 290 LEU A O 1
ATOM 2362 N N . GLU A 1 291 ? 51.210 -6.511 0.953 1.00 89.12 291 GLU A N 1
ATOM 2363 C CA . GLU A 1 291 ? 51.598 -7.911 1.116 1.00 89.12 291 GLU A CA 1
ATOM 2364 C C . GLU A 1 291 ? 52.949 -8.193 0.452 1.00 89.12 291 GLU A C 1
ATOM 2366 O O . GLU A 1 291 ? 53.855 -8.708 1.100 1.00 89.12 291 GLU A O 1
ATOM 2371 N N . ASN A 1 292 ? 53.172 -7.694 -0.768 1.00 85.06 292 ASN A N 1
ATOM 2372 C CA . ASN A 1 292 ? 54.488 -7.758 -1.412 1.00 85.06 292 ASN A CA 1
ATOM 2373 C C . ASN A 1 292 ? 55.585 -7.072 -0.569 1.00 85.06 292 ASN A C 1
ATOM 2375 O O . ASN A 1 292 ? 56.724 -7.542 -0.506 1.00 85.06 292 ASN A O 1
ATOM 2379 N N . LEU A 1 293 ? 55.274 -5.953 0.099 1.00 86.25 293 LEU A N 1
ATOM 2380 C CA . LEU A 1 293 ? 56.200 -5.264 1.009 1.00 86.25 293 LEU A CA 1
ATOM 2381 C C . LEU A 1 293 ? 56.468 -6.061 2.295 1.00 86.25 293 LEU A C 1
ATOM 2383 O O . LEU A 1 293 ? 57.581 -6.017 2.826 1.00 86.25 293 LEU A O 1
ATOM 2387 N N . ARG A 1 294 ? 55.474 -6.797 2.802 1.00 85.31 294 ARG A N 1
ATOM 2388 C CA . ARG A 1 294 ? 55.642 -7.720 3.934 1.00 85.31 294 ARG A CA 1
ATOM 2389 C C . ARG A 1 294 ? 56.514 -8.905 3.546 1.00 85.31 294 ARG A C 1
ATOM 2391 O O . ARG A 1 294 ? 57.510 -9.146 4.224 1.00 85.31 294 ARG A O 1
ATOM 2398 N N . GLU A 1 295 ? 56.224 -9.560 2.426 1.00 83.50 295 GLU A N 1
ATOM 2399 C CA . GLU A 1 295 ? 57.013 -10.679 1.903 1.00 83.50 295 GLU A CA 1
ATOM 2400 C C . GLU A 1 295 ? 58.464 -10.271 1.628 1.00 83.50 295 GLU A C 1
ATOM 2402 O O . GLU A 1 295 ? 59.401 -10.962 2.028 1.00 83.50 295 GLU A O 1
ATOM 2407 N N . THR A 1 296 ? 58.688 -9.108 1.011 1.00 81.50 296 THR A N 1
ATOM 2408 C CA . THR A 1 296 ? 60.049 -8.596 0.782 1.00 81.50 296 THR A CA 1
ATOM 2409 C C . THR A 1 296 ? 60.767 -8.255 2.085 1.00 81.50 296 THR A C 1
ATOM 2411 O O . THR A 1 296 ? 61.959 -8.548 2.202 1.00 81.50 296 THR A O 1
ATOM 2414 N N . ARG A 1 297 ? 60.081 -7.718 3.105 1.00 79.12 297 ARG A N 1
ATOM 2415 C CA . ARG A 1 297 ? 60.655 -7.545 4.453 1.00 79.12 297 ARG A CA 1
ATOM 2416 C C . ARG A 1 297 ? 61.006 -8.874 5.115 1.00 79.12 297 ARG A C 1
ATOM 2418 O O . ARG A 1 297 ? 62.076 -8.971 5.715 1.00 79.12 297 ARG A O 1
ATOM 2425 N N . GLU A 1 298 ? 60.154 -9.887 5.007 1.00 73.94 298 GLU A N 1
ATOM 2426 C CA . GLU A 1 298 ? 60.433 -11.219 5.551 1.00 73.94 298 GLU A CA 1
ATOM 2427 C C . GLU A 1 298 ? 61.604 -11.902 4.840 1.00 73.94 298 GLU A C 1
ATOM 2429 O O . GLU A 1 298 ? 62.489 -12.454 5.494 1.00 73.94 298 GLU A O 1
ATOM 2434 N N . LEU A 1 299 ? 61.669 -11.802 3.511 1.00 71.94 299 LEU A N 1
ATOM 2435 C CA . LEU A 1 299 ? 62.791 -12.292 2.709 1.00 71.94 299 LEU A CA 1
ATOM 2436 C C . LEU A 1 299 ? 64.093 -11.556 3.049 1.00 71.94 299 LEU A C 1
ATOM 2438 O O . LEU A 1 299 ? 65.149 -12.181 3.124 1.00 71.94 299 LEU A O 1
ATOM 2442 N N . SER A 1 300 ? 64.025 -10.248 3.304 1.00 68.12 300 SER A N 1
ATOM 2443 C CA . SER A 1 300 ? 65.172 -9.444 3.750 1.00 68.12 300 SER A CA 1
ATOM 2444 C C . SER A 1 300 ? 65.644 -9.858 5.145 1.00 68.12 300 SER A C 1
ATOM 2446 O O . SER A 1 300 ? 66.845 -9.970 5.375 1.00 68.12 300 SER A O 1
ATOM 2448 N N . ARG A 1 301 ? 64.711 -10.159 6.060 1.00 65.62 301 ARG A N 1
ATOM 2449 C CA . ARG A 1 301 ? 65.013 -10.708 7.392 1.00 65.62 301 ARG A CA 1
ATOM 2450 C C . ARG A 1 301 ? 65.674 -12.084 7.306 1.00 65.62 301 ARG A C 1
ATOM 2452 O O . ARG A 1 301 ? 66.682 -12.297 7.967 1.00 65.62 301 ARG A O 1
ATOM 2459 N N . LYS A 1 302 ? 65.168 -12.980 6.451 1.00 59.56 302 LYS A N 1
ATOM 2460 C CA . LYS A 1 302 ? 65.746 -14.320 6.227 1.00 59.56 302 LYS A CA 1
ATOM 2461 C C . LYS A 1 302 ? 67.127 -14.281 5.560 1.00 59.56 302 LYS A C 1
ATOM 2463 O O . LYS A 1 302 ? 67.968 -15.114 5.863 1.00 59.56 302 LYS A O 1
ATOM 2468 N N . ARG A 1 303 ? 67.402 -13.304 4.685 1.00 56.12 303 ARG A N 1
ATOM 2469 C CA . ARG A 1 303 ? 68.732 -13.107 4.061 1.00 56.12 303 ARG A CA 1
ATOM 2470 C C . ARG A 1 303 ? 69.774 -12.472 4.990 1.00 56.12 303 ARG A C 1
ATOM 2472 O O . ARG A 1 303 ? 70.943 -12.423 4.625 1.00 56.12 303 ARG A O 1
ATOM 2479 N N . HIS A 1 304 ? 69.366 -11.964 6.150 1.00 51.62 304 HIS A N 1
ATOM 2480 C CA . HIS A 1 304 ? 70.251 -11.403 7.175 1.00 51.62 304 HIS A CA 1
ATOM 2481 C C . HIS A 1 304 ? 70.399 -12.314 8.401 1.00 51.62 304 HIS A C 1
ATOM 2483 O O . HIS A 1 304 ? 70.908 -11.870 9.430 1.00 51.62 304 HIS A O 1
ATOM 2489 N N . GLU A 1 305 ? 70.012 -13.592 8.310 1.00 48.47 305 GLU A N 1
ATOM 2490 C CA . GLU A 1 305 ? 70.497 -14.577 9.275 1.00 48.47 305 GLU A CA 1
ATOM 2491 C C . GLU A 1 305 ? 71.987 -14.844 9.005 1.00 48.47 305 GLU A C 1
ATOM 2493 O O . GLU A 1 305 ? 72.342 -15.297 7.913 1.00 48.47 305 GLU A O 1
ATOM 2498 N N . PRO A 1 306 ? 72.892 -14.552 9.958 1.00 50.19 306 PRO A N 1
ATOM 2499 C CA . PRO A 1 306 ? 74.306 -14.824 9.774 1.00 50.19 306 PRO A CA 1
ATOM 2500 C C . PRO A 1 306 ? 74.494 -16.341 9.718 1.00 50.19 306 PRO A C 1
ATOM 2502 O O . PRO A 1 306 ? 74.261 -17.046 10.703 1.00 50.19 306 PRO A O 1
ATOM 2505 N N . THR A 1 307 ? 74.924 -16.849 8.562 1.00 51.00 307 THR A N 1
ATOM 2506 C CA . THR A 1 307 ? 75.382 -18.232 8.404 1.00 51.00 307 THR A CA 1
ATOM 2507 C C . THR A 1 307 ? 76.468 -18.498 9.437 1.00 51.00 307 THR A C 1
ATOM 2509 O O . THR A 1 307 ? 77.589 -18.001 9.314 1.00 51.00 307 THR A O 1
ATOM 2512 N N . LYS A 1 308 ? 76.114 -19.249 10.487 1.00 54.31 308 LYS A N 1
ATOM 2513 C CA . LYS A 1 308 ? 77.053 -19.691 11.516 1.00 54.31 308 LYS A CA 1
ATOM 2514 C C . LYS A 1 308 ? 78.203 -20.428 10.839 1.00 54.31 308 LYS A C 1
ATOM 2516 O O . LYS A 1 308 ? 77.991 -21.373 10.080 1.00 54.31 308 LYS A O 1
ATOM 2521 N N . GLY A 1 309 ? 79.407 -19.932 11.110 1.00 46.12 309 GLY A N 1
ATOM 2522 C CA . GLY A 1 309 ? 80.659 -20.441 10.586 1.00 46.12 309 GLY A CA 1
ATOM 2523 C C . GLY A 1 309 ? 80.820 -21.937 10.830 1.00 46.12 309 GLY A C 1
ATOM 2524 O O . GLY A 1 309 ? 80.515 -22.464 11.899 1.00 46.12 309 GLY A O 1
ATOM 2525 N N . ARG A 1 310 ? 81.328 -22.603 9.798 1.00 51.25 310 ARG A N 1
ATOM 2526 C CA . ARG A 1 310 ? 81.869 -23.953 9.856 1.00 51.25 310 ARG A CA 1
ATOM 2527 C C . ARG A 1 310 ? 83.256 -23.842 10.489 1.00 51.25 310 ARG A C 1
ATOM 2529 O O . ARG A 1 310 ? 84.194 -23.421 9.819 1.00 51.25 310 ARG A O 1
ATOM 2536 N N . SER A 1 311 ? 83.367 -24.159 11.774 1.00 50.81 311 SER A N 1
ATOM 2537 C CA . SER A 1 311 ? 84.673 -24.381 12.398 1.00 50.81 311 SER A CA 1
ATOM 2538 C C . SER A 1 311 ? 85.193 -25.755 11.974 1.00 50.81 311 SER A C 1
ATOM 2540 O O . SER A 1 311 ? 84.504 -26.761 12.151 1.00 50.81 311 SER A O 1
ATOM 2542 N N . ILE A 1 312 ? 86.367 -25.728 11.341 1.00 45.28 312 ILE A N 1
ATOM 2543 C CA . ILE A 1 312 ? 87.300 -26.846 11.148 1.00 45.28 312 ILE A CA 1
ATOM 2544 C C . ILE A 1 312 ? 87.981 -27.126 12.487 1.00 45.28 312 ILE A C 1
ATOM 2546 O O . ILE A 1 312 ? 88.254 -26.131 13.200 1.00 45.28 312 ILE A O 1
#

pLDDT: mean 83.75, std 13.13, range [45.28, 97.88]

Sequence (312 aa):
VADYKEKMGREALNQELLDLGAPKYWHTEERRPATISEIQDYEDIGSLFADSDVTFKIREATLEERFKWLDTHRNDLRADLGRLEGVLEKKIDEYGKIDSEASERLSELSELNSEVNSRQEEIKGLKSDSKRLSDDVVRLERAHREKTQLLVEQSSNLSKISYRDLDRRRVAKELQEELENATPKLFGDGFNFTSDFVGRLKTFVSDVVEKLEQAVNQNELLRNALAGMKEAKSRLENSLSHAEWKNQQLETENKALKLENRELKVSKNLLDDLSEVITEKEVTSLNKRLENLRETRELSRKRHEPTKGRSI